Protein AF-A0A7S0DRQ1-F1 (afdb_monomer_lite)

InterPro domains:
  IPR040046 Protein FAM228 [PF28229] (103-241)
  IPR040046 Protein FAM228 [PTHR28584] (66-242)

Sequence (318 aa):
FWTKDKRPLLSPPHHILEQTHTAPSSMSMHVYSEELLENLVNGAGEKKPKMVVKEVKKAPSPLSTTARQMMEKRQQRQKERQAMYQHQQAQITERIAKERVRKIEKQERKFDRTINQIGHTLQFVKDEIDPMLHATSNTYSRKKKELYQKWSREVYEPIYEQIDSHLRHLDAEELSKRKRKMFDKFLQTGNHKLLFRDIVLQDEYDPLAAHKYTGKYKAKNIRDPLKKSLEAAAEEAKIAKGEVSVRNGRETIDITSWGRFESTTLGRLEHKPTKSVDKNYRPGTLGQDHYEISRDPELVKSEFFPGGKKMIENNVFN

Secondary structure (DSSP, 8-state):
------PPP-PPP--------------------HHHHHHHHHHTSS------------------HHHHHHHHHHHHHHHHHHHHHHHHHHHHHHHHHHHHHHHHHHHHHHHHHHHHHHHHHHHHIIIIIHHHHHHHHHHHHHHHHHHHHHHIIIIIHHHHHHHHHHHHT--HHHHHHHHHHHHHHHHHHHHHSPPPSS---TTT--GGGGGGGSPPP--TT---TTHHHHHHHHHHHHHHTTSS---S-S----GGGGGG--EETTEE------S---TT---------S------HHHHHHHH-TTPPPP-------

Structure (mmCIF, N/CA/C/O backbone):
data_AF-A0A7S0DRQ1-F1
#
_entry.id   AF-A0A7S0DRQ1-F1
#
loop_
_atom_site.group_PDB
_atom_site.id
_atom_site.type_symbol
_atom_site.label_atom_id
_atom_site.label_alt_id
_atom_site.label_comp_id
_atom_site.label_asym_id
_atom_site.label_entity_id
_atom_site.label_seq_id
_atom_site.pdbx_PDB_ins_code
_atom_site.Cartn_x
_atom_site.Cartn_y
_atom_site.Cartn_z
_atom_site.occupancy
_atom_site.B_iso_or_equiv
_atom_site.auth_seq_id
_atom_site.auth_comp_id
_atom_site.auth_asym_id
_atom_site.auth_atom_id
_atom_site.pdbx_PDB_model_num
ATOM 1 N N . PHE A 1 1 ? 29.573 -25.587 -22.011 1.00 41.59 1 PHE A N 1
ATOM 2 C CA . PHE A 1 1 ? 29.823 -25.619 -20.559 1.00 41.59 1 PHE A CA 1
ATOM 3 C C . PHE A 1 1 ? 28.765 -24.784 -19.857 1.00 41.59 1 PHE A C 1
ATOM 5 O O . PHE A 1 1 ? 28.842 -23.567 -19.831 1.00 41.59 1 PHE A O 1
ATOM 12 N N . TRP A 1 2 ? 27.708 -25.465 -19.422 1.00 36.44 2 TRP A N 1
ATOM 13 C CA . TRP A 1 2 ? 26.612 -24.939 -18.613 1.00 36.44 2 TRP A CA 1
ATOM 14 C C . TRP A 1 2 ? 26.946 -25.241 -17.152 1.00 36.44 2 TRP A C 1
ATOM 16 O O . TRP A 1 2 ? 27.140 -26.411 -16.829 1.00 36.44 2 TRP A O 1
ATOM 26 N N . THR A 1 3 ? 26.931 -24.248 -16.269 1.00 47.66 3 THR A N 1
ATOM 27 C CA . THR A 1 3 ? 26.745 -24.489 -14.832 1.00 47.66 3 THR A CA 1
ATOM 28 C C . THR A 1 3 ? 25.601 -23.620 -14.329 1.00 47.66 3 THR A C 1
ATOM 30 O O . THR A 1 3 ? 25.595 -22.397 -14.438 1.00 47.66 3 THR A O 1
ATOM 33 N N . LYS A 1 4 ? 24.570 -24.333 -13.876 1.00 45.59 4 LYS A N 1
ATOM 34 C CA . LYS A 1 4 ? 23.324 -23.856 -13.292 1.00 45.59 4 LYS A CA 1
ATOM 35 C C . LYS A 1 4 ? 23.581 -23.503 -11.827 1.00 45.59 4 LYS A C 1
ATOM 37 O O . LYS A 1 4 ? 23.528 -24.403 -10.996 1.00 45.59 4 LYS A O 1
ATOM 42 N N . ASP A 1 5 ? 23.732 -22.227 -11.500 1.00 45.22 5 ASP A N 1
ATOM 43 C CA . ASP A 1 5 ? 23.654 -21.786 -10.104 1.00 45.22 5 ASP A CA 1
ATOM 44 C C . ASP A 1 5 ? 22.251 -21.262 -9.805 1.00 45.22 5 ASP A C 1
ATOM 46 O O . ASP A 1 5 ? 21.924 -20.081 -9.923 1.00 45.22 5 ASP A O 1
ATOM 50 N N . LYS A 1 6 ? 21.394 -22.215 -9.431 1.00 44.84 6 LYS A N 1
ATOM 51 C CA . LYS A 1 6 ? 20.113 -21.972 -8.774 1.00 44.84 6 LYS A CA 1
ATOM 52 C C . LYS A 1 6 ? 20.396 -21.448 -7.363 1.00 44.84 6 LYS A C 1
ATOM 54 O O . LYS A 1 6 ? 20.797 -22.221 -6.500 1.00 44.84 6 LYS A O 1
ATOM 59 N N . ARG A 1 7 ? 20.156 -20.160 -7.106 1.00 44.25 7 ARG A N 1
ATOM 60 C CA . ARG A 1 7 ? 20.040 -19.643 -5.732 1.00 44.25 7 ARG A CA 1
ATOM 61 C C . ARG A 1 7 ? 18.597 -19.825 -5.253 1.00 44.25 7 ARG A C 1
ATOM 63 O O . ARG A 1 7 ? 17.700 -19.288 -5.905 1.00 44.25 7 ARG A O 1
ATOM 70 N N . PRO A 1 8 ? 18.338 -20.563 -4.163 1.00 50.38 8 PRO A N 1
ATOM 71 C CA . PRO A 1 8 ? 17.013 -20.617 -3.571 1.00 50.38 8 PRO A CA 1
ATOM 72 C C . PRO A 1 8 ? 16.731 -19.359 -2.738 1.00 50.38 8 PRO A C 1
ATOM 74 O O . PRO A 1 8 ? 17.601 -18.814 -2.060 1.00 50.38 8 PRO A O 1
ATOM 77 N N . LEU A 1 9 ? 15.480 -18.916 -2.832 1.00 42.12 9 LEU A N 1
ATOM 78 C CA . LEU A 1 9 ? 14.866 -17.823 -2.089 1.00 42.12 9 LEU A CA 1
ATOM 79 C C . LEU A 1 9 ? 14.847 -18.150 -0.588 1.00 42.12 9 LEU A C 1
ATOM 81 O O . LEU A 1 9 ? 14.226 -19.128 -0.171 1.00 42.12 9 LEU A O 1
ATOM 85 N N . LEU A 1 10 ? 15.508 -17.318 0.220 1.00 40.91 10 LEU A N 1
ATOM 86 C CA . LEU A 1 10 ? 15.369 -17.330 1.674 1.00 40.91 10 LEU A CA 1
ATOM 87 C C . LEU A 1 10 ? 13.953 -16.880 2.048 1.00 40.91 10 LEU A C 1
ATOM 89 O O . LEU A 1 10 ? 13.576 -15.727 1.853 1.00 40.91 10 LEU A O 1
ATOM 93 N N . SER A 1 11 ? 13.186 -17.824 2.582 1.00 53.16 11 SER A N 1
ATOM 94 C CA . SER A 1 11 ? 11.926 -17.579 3.284 1.00 53.16 11 SER A CA 1
ATOM 95 C C . SER A 1 11 ? 12.238 -17.350 4.770 1.00 53.16 11 SER A C 1
ATOM 97 O O . SER A 1 11 ? 13.123 -18.030 5.295 1.00 53.16 11 SER A O 1
ATOM 99 N N . PRO A 1 12 ? 11.558 -16.423 5.463 1.00 54.62 12 PRO A N 1
ATOM 100 C CA . PRO A 1 12 ? 11.802 -16.179 6.881 1.00 54.62 12 PRO A CA 1
ATOM 101 C C . PRO A 1 12 ? 11.196 -17.299 7.750 1.00 54.62 12 PRO A C 1
ATOM 103 O O . PRO A 1 12 ? 10.130 -17.819 7.412 1.00 54.62 12 PRO A O 1
ATOM 106 N N . PRO A 1 13 ? 11.837 -17.682 8.870 1.00 52.97 13 PRO A N 1
ATOM 107 C CA . PRO A 1 13 ? 11.323 -18.729 9.742 1.00 52.97 13 PRO A CA 1
ATOM 108 C C . PRO A 1 13 ? 10.139 -18.222 10.576 1.00 52.97 13 PRO A C 1
ATOM 110 O O . PRO A 1 13 ? 10.234 -17.225 11.292 1.00 52.97 13 PRO A O 1
ATOM 113 N N . HIS A 1 14 ? 9.025 -18.953 10.510 1.00 44.19 14 HIS A N 1
ATOM 114 C CA . HIS A 1 14 ? 7.935 -18.872 11.475 1.00 44.19 14 HIS A CA 1
ATOM 115 C C . HIS A 1 14 ? 8.406 -19.464 12.810 1.00 44.19 14 HIS A C 1
ATOM 117 O O . HIS A 1 14 ? 8.496 -20.682 12.951 1.00 44.19 14 HIS A O 1
ATOM 123 N N . HIS A 1 15 ? 8.684 -18.613 13.798 1.00 41.00 15 HIS A N 1
ATOM 124 C CA . HIS A 1 15 ? 8.757 -19.044 15.192 1.00 41.00 15 HIS A CA 1
ATOM 125 C C . HIS A 1 15 ? 7.338 -19.108 15.763 1.00 41.00 15 HIS A C 1
ATOM 127 O O . HIS A 1 15 ? 6.748 -18.097 16.139 1.00 41.00 15 HIS A O 1
ATOM 133 N N . ILE A 1 16 ? 6.794 -20.322 15.800 1.00 46.56 16 ILE A N 1
ATOM 134 C CA . ILE A 1 16 ? 5.719 -20.709 16.709 1.00 46.56 16 ILE A CA 1
ATOM 135 C C . ILE A 1 16 ? 6.399 -20.930 18.062 1.00 46.56 16 ILE A C 1
ATOM 137 O O . ILE A 1 16 ? 7.221 -21.834 18.198 1.00 46.56 16 ILE A O 1
ATOM 141 N N . LEU A 1 17 ? 6.119 -20.061 19.031 1.00 42.38 17 LEU A N 1
ATOM 142 C CA . LEU A 1 17 ? 6.449 -20.290 20.434 1.00 42.38 17 LEU A CA 1
ATOM 143 C C . LEU A 1 17 ? 5.151 -20.658 21.141 1.00 42.38 17 LEU A C 1
ATOM 145 O O . LEU A 1 17 ? 4.224 -19.855 21.252 1.00 42.38 17 LEU A O 1
ATOM 149 N N . GLU A 1 18 ? 5.102 -21.925 21.532 1.00 43.03 18 GLU A N 1
ATOM 150 C CA . GLU A 1 18 ? 4.063 -22.544 22.332 1.00 43.03 18 GLU A CA 1
ATOM 151 C C . GLU A 1 18 ? 3.906 -21.815 23.669 1.00 43.03 18 GLU A C 1
ATOM 153 O O . GLU A 1 18 ? 4.870 -21.504 24.371 1.00 43.03 18 GLU A O 1
ATOM 158 N N . GLN A 1 19 ? 2.652 -21.555 24.018 1.00 41.12 19 GLN A N 1
ATOM 159 C CA . GLN A 1 19 ? 2.243 -21.122 25.341 1.00 41.12 19 GLN A CA 1
ATOM 160 C C . GLN A 1 19 ? 2.351 -22.312 26.301 1.00 41.12 19 GLN A C 1
ATOM 162 O O . GLN A 1 19 ? 1.487 -23.186 26.317 1.00 41.12 19 GLN A O 1
ATOM 167 N N . THR A 1 20 ? 3.380 -22.337 27.144 1.00 43.75 20 THR A N 1
ATOM 168 C CA . THR A 1 20 ? 3.336 -23.104 28.393 1.00 43.75 20 THR A CA 1
ATOM 169 C C . THR A 1 20 ? 2.741 -22.216 29.480 1.00 43.75 20 THR A C 1
ATOM 171 O O . THR A 1 20 ? 3.350 -21.229 29.892 1.00 43.75 20 THR A O 1
ATOM 174 N N . HIS A 1 21 ? 1.540 -22.562 29.938 1.00 41.69 21 HIS A N 1
ATOM 175 C CA . HIS A 1 21 ? 0.915 -21.983 31.121 1.00 41.69 21 HIS A CA 1
ATOM 176 C C . HIS A 1 21 ? 1.717 -22.358 32.377 1.00 41.69 21 HIS A C 1
ATOM 178 O O . HIS A 1 21 ? 1.547 -23.441 32.934 1.00 41.69 21 HIS A O 1
ATOM 184 N N . THR A 1 22 ? 2.579 -21.460 32.844 1.00 43.25 22 THR A N 1
ATOM 185 C CA . THR A 1 22 ? 3.136 -21.501 34.201 1.00 43.25 22 THR A CA 1
ATOM 186 C C . THR A 1 22 ? 2.141 -20.843 35.158 1.00 43.25 22 THR A C 1
ATOM 188 O O . THR A 1 22 ? 1.723 -19.703 34.958 1.00 43.25 22 THR A O 1
ATOM 191 N N . ALA A 1 23 ? 1.726 -21.593 36.179 1.00 54.81 23 ALA A N 1
ATOM 192 C CA . ALA A 1 23 ? 0.795 -21.164 37.219 1.00 54.81 23 ALA A CA 1
ATOM 193 C C . ALA A 1 23 ? 1.264 -19.872 37.924 1.00 54.81 23 ALA A C 1
ATOM 195 O O . ALA A 1 23 ? 2.465 -19.720 38.170 1.00 54.81 23 ALA A O 1
ATOM 196 N N . PRO A 1 24 ? 0.356 -18.952 38.304 1.00 48.72 24 PRO A N 1
ATOM 197 C CA . PRO A 1 24 ? 0.744 -17.794 39.089 1.00 48.72 24 PRO A CA 1
ATOM 198 C C . PRO A 1 24 ? 1.173 -18.232 40.495 1.00 48.72 24 PRO A C 1
ATOM 200 O O . PRO A 1 24 ? 0.384 -18.736 41.293 1.00 48.72 24 PRO A O 1
ATOM 203 N N . SER A 1 25 ? 2.463 -18.017 40.755 1.00 49.22 25 SER A N 1
ATOM 204 C CA . SER A 1 25 ? 3.107 -17.966 42.065 1.00 49.22 25 SER A CA 1
ATOM 205 C C . SER A 1 25 ? 2.222 -17.267 43.100 1.00 49.22 25 SER A C 1
ATOM 207 O O . SER A 1 25 ? 1.612 -16.236 42.813 1.00 49.22 25 SER A O 1
ATOM 209 N N . SER A 1 26 ? 2.192 -17.809 44.318 1.00 50.31 26 SER A N 1
ATOM 210 C CA . SER A 1 26 ? 1.497 -17.236 45.467 1.00 50.31 26 SER A CA 1
ATOM 211 C C . SER A 1 26 ? 1.894 -15.769 45.670 1.00 50.31 26 SER A C 1
ATOM 213 O O . SER A 1 26 ? 3.009 -15.445 46.076 1.00 50.31 26 SER A O 1
ATOM 215 N N . MET A 1 27 ? 0.965 -14.853 45.398 1.00 37.22 27 MET A N 1
ATOM 216 C CA . MET A 1 27 ? 1.095 -13.472 45.844 1.00 37.22 27 MET A CA 1
ATOM 217 C C . MET A 1 27 ? 0.825 -13.438 47.346 1.00 37.22 27 MET A C 1
ATOM 219 O O . MET A 1 27 ? -0.317 -13.341 47.793 1.00 37.22 27 MET A O 1
ATOM 223 N N . SER A 1 28 ? 1.890 -13.512 48.142 1.00 49.72 28 SER A N 1
ATOM 224 C CA . SER A 1 28 ? 1.847 -13.055 49.524 1.00 49.72 28 SER A CA 1
ATOM 225 C C . SER A 1 28 ? 1.691 -11.532 49.509 1.00 49.72 28 SER A C 1
ATOM 227 O O . SER A 1 28 ? 2.667 -10.788 49.429 1.00 49.72 28 SER A O 1
ATOM 229 N N . MET A 1 29 ? 0.453 -11.047 49.553 1.00 40.00 29 MET A N 1
ATOM 230 C CA . MET A 1 29 ? 0.171 -9.634 49.792 1.00 40.00 29 MET A CA 1
ATOM 231 C C . MET A 1 29 ? 0.572 -9.315 51.236 1.00 40.00 29 MET A C 1
ATOM 233 O O . MET A 1 29 ? -0.147 -9.641 52.177 1.00 40.00 29 MET A O 1
ATOM 237 N N . HIS A 1 30 ? 1.753 -8.736 51.434 1.00 51.84 30 HIS A N 1
ATOM 238 C CA . HIS A 1 30 ? 2.113 -8.120 52.708 1.00 51.84 30 HIS A CA 1
ATOM 239 C C . HIS A 1 30 ? 1.657 -6.665 52.659 1.00 51.84 30 HIS A C 1
ATOM 241 O O . HIS A 1 30 ? 2.345 -5.795 52.132 1.00 51.84 30 HIS A O 1
ATOM 247 N N . VAL A 1 31 ? 0.450 -6.415 53.165 1.00 44.12 31 VAL A N 1
ATOM 248 C CA . VAL A 1 31 ? -0.054 -5.059 53.388 1.00 44.12 31 VAL A CA 1
ATOM 249 C C . VAL A 1 31 ? 0.443 -4.619 54.763 1.00 44.12 31 VAL A C 1
ATOM 251 O O . VAL A 1 31 ? -0.184 -4.906 55.780 1.00 44.12 31 VAL A O 1
ATOM 254 N N . TYR A 1 32 ? 1.598 -3.956 54.802 1.00 50.41 32 TYR A N 1
ATOM 255 C CA . TYR A 1 32 ? 2.053 -3.236 55.989 1.00 50.41 32 TYR A CA 1
ATOM 256 C C . TYR A 1 32 ? 1.363 -1.873 56.021 1.00 50.41 32 TYR A C 1
ATOM 258 O O . TYR A 1 32 ? 1.880 -0.884 55.515 1.00 50.41 32 TYR A O 1
ATOM 266 N N . SER A 1 33 ? 0.165 -1.809 56.591 1.00 59.06 33 SER A N 1
ATOM 267 C CA . SER A 1 33 ? -0.354 -0.532 57.076 1.00 59.06 33 SER A CA 1
ATOM 268 C C . SER A 1 33 ? 0.327 -0.241 58.415 1.00 59.06 33 SER A C 1
ATOM 270 O O . SER A 1 33 ? -0.125 -0.739 59.450 1.00 59.06 33 SER A O 1
ATOM 272 N N . GLU A 1 34 ? 1.430 0.514 58.387 1.00 59.09 34 GLU A N 1
ATOM 273 C CA . GLU A 1 34 ? 2.152 0.981 59.586 1.00 59.09 34 GLU A CA 1
ATOM 274 C C . GLU A 1 34 ? 1.201 1.641 60.592 1.00 59.09 34 GLU A C 1
ATOM 276 O O . GLU A 1 34 ? 1.248 1.328 61.777 1.00 59.09 34 GLU A O 1
ATOM 281 N N . GLU A 1 35 ? 0.227 2.417 60.112 1.00 64.31 35 GLU A N 1
ATOM 282 C CA . GLU A 1 35 ? -0.783 3.082 60.949 1.00 64.31 35 GLU A CA 1
ATOM 283 C C . GLU A 1 35 ? -1.654 2.103 61.758 1.00 64.31 35 GLU A C 1
ATOM 285 O O . GLU A 1 35 ? -2.137 2.411 62.848 1.00 64.31 35 GLU A O 1
ATOM 290 N N . LEU A 1 36 ? -1.884 0.898 61.235 1.00 61.31 36 LEU A N 1
ATOM 291 C CA . LEU A 1 36 ? -2.719 -0.117 61.884 1.00 61.31 36 LEU A CA 1
ATOM 292 C C . LEU A 1 36 ? -1.904 -0.903 62.921 1.00 61.31 36 LEU A C 1
A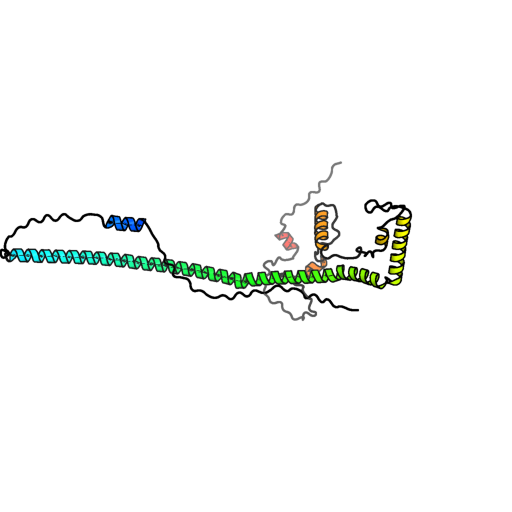TOM 294 O O . LEU A 1 36 ? -2.446 -1.288 63.956 1.00 61.31 36 LEU A O 1
ATOM 298 N N . LEU A 1 37 ? -0.599 -1.072 62.679 1.00 59.56 37 LEU A N 1
ATOM 299 C CA . LEU A 1 37 ? 0.357 -1.606 63.651 1.00 59.56 37 LEU A CA 1
ATOM 300 C C . LEU A 1 37 ? 0.606 -0.618 64.796 1.00 59.56 37 LEU A C 1
ATOM 302 O O . LEU A 1 37 ? 0.560 -1.029 65.952 1.00 59.56 37 LEU A O 1
ATOM 306 N N . GLU A 1 38 ? 0.770 0.675 64.512 1.00 64.75 38 GLU A N 1
ATOM 307 C CA . GLU A 1 38 ? 0.910 1.708 65.546 1.00 64.75 38 GLU A CA 1
ATOM 308 C C . GLU A 1 38 ? -0.341 1.811 66.421 1.00 64.75 38 GLU A C 1
ATOM 310 O O . GLU A 1 38 ? -0.234 1.867 67.644 1.00 64.75 38 GLU A O 1
ATOM 315 N N . ASN A 1 39 ? -1.540 1.731 65.838 1.00 64.12 39 ASN A N 1
ATOM 316 C CA . ASN A 1 39 ? -2.780 1.725 66.616 1.00 64.12 39 ASN A CA 1
ATOM 317 C C . ASN A 1 39 ? -2.954 0.454 67.470 1.00 64.12 39 ASN A C 1
ATOM 319 O O . ASN A 1 39 ? -3.525 0.522 68.561 1.00 64.12 39 ASN A O 1
ATOM 323 N N . LEU A 1 40 ? -2.439 -0.700 67.027 1.00 60.97 40 LEU A N 1
ATOM 324 C CA . LEU A 1 40 ? -2.491 -1.946 67.801 1.00 60.97 40 LEU A CA 1
ATOM 325 C C . LEU A 1 40 ? -1.453 -1.969 68.937 1.00 60.97 40 LEU A C 1
ATOM 327 O O . LEU A 1 40 ? -1.749 -2.433 70.039 1.00 60.97 40 LEU A O 1
ATOM 331 N N . VAL A 1 41 ? -0.249 -1.449 68.681 1.00 63.84 41 VAL A N 1
ATOM 332 C CA . VAL A 1 41 ? 0.849 -1.374 69.656 1.00 63.84 41 VAL A CA 1
ATOM 333 C C . VAL A 1 41 ? 0.567 -0.301 70.713 1.00 63.84 41 VAL A C 1
ATOM 335 O O . VAL A 1 41 ? 0.752 -0.559 71.902 1.00 63.84 41 VAL A O 1
ATOM 338 N N . ASN A 1 42 ? 0.010 0.849 70.321 1.00 62.06 42 ASN A N 1
ATOM 339 C CA . ASN A 1 42 ? -0.369 1.915 71.254 1.00 62.06 42 ASN A CA 1
ATOM 340 C C . ASN A 1 42 ? -1.621 1.558 72.080 1.00 62.06 42 ASN A C 1
ATOM 342 O O . ASN A 1 42 ? -1.739 1.975 73.230 1.00 62.06 42 ASN A O 1
ATOM 346 N N . GLY A 1 43 ? -2.527 0.725 71.551 1.00 53.38 43 GLY A N 1
ATOM 347 C CA . GLY A 1 43 ? -3.707 0.238 72.280 1.00 53.38 43 GLY A CA 1
ATOM 348 C C . GLY A 1 43 ? -3.415 -0.835 73.341 1.00 53.38 43 GLY A C 1
ATOM 349 O O . GLY A 1 43 ? -4.190 -0.996 74.283 1.00 53.38 43 GLY A O 1
ATOM 350 N N . ALA A 1 44 ? -2.293 -1.555 73.230 1.00 51.16 44 ALA A N 1
ATOM 351 C CA . ALA A 1 44 ? -1.867 -2.561 74.211 1.00 51.16 44 ALA A CA 1
ATOM 352 C C . ALA A 1 44 ? -1.077 -1.963 75.394 1.00 51.16 44 ALA A C 1
ATOM 354 O O . ALA A 1 44 ? -0.782 -2.656 76.372 1.00 51.16 44 ALA A O 1
ATOM 355 N N . GLY A 1 45 ? -0.721 -0.681 75.299 1.00 52.50 45 GLY A N 1
ATOM 356 C CA . GLY A 1 45 ? 0.289 -0.045 76.127 1.00 52.50 45 GLY A CA 1
ATOM 357 C C . GLY A 1 45 ? -0.217 0.765 77.310 1.00 52.50 45 GLY A C 1
ATOM 358 O O . GLY A 1 45 ? 0.558 1.574 77.790 1.00 52.50 45 GLY A O 1
ATOM 359 N N . GLU A 1 46 ? -1.442 0.606 77.826 1.00 50.69 46 GLU A N 1
ATOM 360 C CA . GLU A 1 46 ? -1.845 1.414 78.985 1.00 50.69 46 GLU A CA 1
ATOM 361 C C . GLU A 1 46 ? -2.679 0.693 80.056 1.00 50.69 46 GLU A C 1
ATOM 363 O O . GLU A 1 46 ? -3.809 0.259 79.853 1.00 50.69 46 GLU A O 1
ATOM 368 N N . LYS A 1 47 ? -2.086 0.716 81.262 1.00 50.84 47 LYS A N 1
ATOM 369 C CA . LYS A 1 47 ? -2.667 0.546 82.604 1.00 50.84 47 LYS A CA 1
ATOM 370 C C . LYS A 1 47 ? -2.830 -0.894 83.092 1.00 50.84 47 LYS A C 1
ATOM 372 O O . LYS A 1 47 ? -3.930 -1.401 83.277 1.00 50.84 47 LYS A O 1
ATOM 377 N N . LYS A 1 48 ? -1.704 -1.487 83.510 1.00 51.69 48 LYS A N 1
ATOM 378 C CA . LYS A 1 48 ? -1.712 -2.435 84.638 1.00 51.69 48 LYS A CA 1
ATOM 379 C C . LYS A 1 48 ? -2.144 -1.667 85.901 1.00 51.69 48 LYS A C 1
ATOM 381 O O . LYS A 1 48 ? -1.395 -0.786 86.332 1.00 51.69 48 LYS A O 1
ATOM 386 N N . PRO A 1 49 ? -3.301 -1.949 86.522 1.00 47.59 49 PRO A N 1
ATOM 387 C CA . PRO A 1 49 ? -3.591 -1.394 87.835 1.00 47.59 49 PRO A CA 1
ATOM 388 C C . PRO A 1 49 ? -2.606 -1.990 88.852 1.00 47.59 49 PRO A C 1
ATOM 390 O O . PRO A 1 49 ? -2.487 -3.208 88.983 1.00 47.59 49 PRO A O 1
ATOM 393 N N . LYS A 1 50 ? -1.882 -1.124 89.571 1.00 48.34 50 LYS A N 1
ATOM 394 C CA . LYS A 1 50 ? -1.079 -1.495 90.744 1.00 48.34 50 LYS A CA 1
ATOM 395 C C . LYS A 1 50 ? -2.006 -2.129 91.785 1.00 48.34 50 LYS A C 1
ATOM 397 O O . LYS A 1 50 ? -2.762 -1.424 92.450 1.00 48.34 50 LYS A O 1
ATOM 402 N N . MET A 1 51 ? -1.946 -3.450 91.934 1.00 39.69 51 MET A N 1
ATOM 403 C CA . MET A 1 51 ? -2.571 -4.134 93.062 1.00 39.69 51 MET A CA 1
ATOM 404 C C . MET A 1 51 ? -1.742 -3.870 94.318 1.00 39.69 51 MET A C 1
ATOM 406 O O . MET A 1 51 ? -0.651 -4.407 94.489 1.00 39.69 51 MET A O 1
ATOM 410 N N . VAL A 1 52 ? -2.271 -3.029 95.203 1.00 47.94 52 VAL A N 1
ATOM 411 C CA . VAL A 1 52 ? -1.814 -2.934 96.589 1.00 47.94 52 VAL A CA 1
ATOM 412 C C . VAL A 1 52 ? -2.308 -4.187 97.308 1.00 47.94 52 VAL A C 1
ATOM 414 O O . VAL A 1 52 ? -3.479 -4.285 97.673 1.00 47.94 52 VAL A O 1
ATOM 417 N N . VAL A 1 53 ? -1.419 -5.162 97.494 1.00 51.69 53 VAL A N 1
ATOM 418 C CA . VAL A 1 53 ? -1.664 -6.313 98.368 1.00 51.69 53 VAL A CA 1
ATOM 419 C C . VAL A 1 53 ? -1.524 -5.831 99.812 1.00 51.69 53 VAL A C 1
ATOM 421 O O . VAL A 1 53 ? -0.426 -5.744 100.353 1.00 51.69 53 VAL A O 1
ATOM 424 N N . LYS A 1 54 ? -2.650 -5.483 100.440 1.00 47.28 54 LYS A N 1
ATOM 425 C CA . LYS A 1 54 ? -2.773 -5.534 101.900 1.00 47.28 54 LYS A CA 1
ATOM 426 C C . LYS A 1 54 ? -3.284 -6.924 102.255 1.00 47.28 54 LYS A C 1
ATOM 428 O O . LYS A 1 54 ? -4.474 -7.199 102.127 1.00 47.28 54 LYS A O 1
ATOM 433 N N . GLU A 1 55 ? -2.379 -7.795 102.691 1.00 53.47 55 GLU A N 1
ATOM 434 C CA . GLU A 1 55 ? -2.759 -9.006 103.409 1.00 53.47 55 GLU A CA 1
ATOM 435 C C . GLU A 1 55 ? -3.463 -8.607 104.711 1.00 53.47 55 GLU A C 1
ATOM 437 O O . GLU A 1 55 ? -2.856 -8.060 105.630 1.00 53.47 55 GLU A O 1
ATOM 442 N N . VAL A 1 56 ? -4.760 -8.895 104.796 1.00 45.50 56 VAL A N 1
ATOM 443 C CA . VAL A 1 56 ? -5.478 -8.964 106.068 1.00 45.50 56 VAL A CA 1
ATOM 444 C C . VAL A 1 56 ? -5.945 -10.402 106.222 1.00 45.50 56 VAL A C 1
ATOM 446 O O . VAL A 1 56 ? -6.982 -10.803 105.698 1.00 45.50 56 VAL A O 1
ATOM 449 N N . LYS A 1 57 ? -5.152 -11.189 106.952 1.00 52.56 57 LYS A N 1
ATOM 450 C CA . LYS A 1 57 ? -5.579 -12.472 107.510 1.00 52.56 57 LYS A CA 1
ATOM 451 C C . LYS A 1 57 ? -6.682 -12.188 108.531 1.00 52.56 57 LYS A C 1
ATOM 453 O O . LYS A 1 57 ? -6.394 -11.784 109.654 1.00 52.56 57 LYS A O 1
ATOM 458 N N . LYS A 1 58 ? -7.944 -12.378 108.151 1.00 47.69 58 LYS A N 1
ATOM 459 C CA . LYS A 1 58 ? -9.048 -12.547 109.102 1.00 47.69 58 LYS A CA 1
ATOM 460 C C . LYS A 1 58 ? -9.901 -13.726 108.662 1.00 47.69 58 LYS A C 1
ATOM 462 O O . LYS A 1 58 ? -10.384 -13.776 107.535 1.00 47.69 58 LYS A O 1
ATOM 467 N N . ALA A 1 59 ? -10.003 -14.684 109.576 1.00 46.31 59 ALA A N 1
ATOM 468 C CA . ALA A 1 59 ? -10.808 -15.886 109.470 1.00 46.31 59 ALA A CA 1
ATOM 469 C C . ALA A 1 59 ? -12.263 -15.563 109.073 1.00 46.31 59 ALA A C 1
ATOM 471 O O . ALA A 1 59 ? -12.772 -14.500 109.444 1.00 46.31 59 ALA A O 1
ATOM 472 N N . PRO A 1 60 ? -12.946 -16.465 108.346 1.00 45.03 60 PRO A N 1
ATOM 473 C CA . PRO A 1 60 ? -14.334 -16.266 107.968 1.00 45.03 60 PRO A CA 1
ATOM 474 C C . PRO A 1 60 ? -15.209 -16.375 109.220 1.00 45.03 60 PRO A C 1
ATOM 476 O O . PRO A 1 60 ? -15.473 -17.468 109.715 1.00 45.03 60 PRO A O 1
ATOM 479 N N . SER A 1 61 ? -15.681 -15.242 109.739 1.00 56.56 61 SER A N 1
ATOM 480 C CA . SER A 1 61 ? -16.873 -15.260 110.579 1.00 56.56 61 SER A CA 1
ATOM 481 C C . SER A 1 61 ? -18.061 -15.676 109.700 1.00 56.56 61 SER A C 1
ATOM 483 O O . SER A 1 61 ? -18.134 -15.269 108.533 1.00 56.56 61 SER A O 1
ATOM 485 N N . PRO A 1 62 ? -18.982 -16.520 110.196 1.00 51.28 62 PRO A N 1
ATOM 486 C CA . PRO A 1 62 ? -20.153 -16.914 109.431 1.00 51.28 62 PRO A CA 1
ATOM 487 C C . PRO A 1 62 ? -20.977 -15.656 109.163 1.00 51.28 62 PRO A C 1
ATOM 489 O O . PRO A 1 62 ? -21.599 -15.095 110.062 1.00 51.28 62 PRO A O 1
ATOM 492 N N . LEU A 1 63 ? -20.921 -15.177 107.918 1.00 50.25 63 LEU A N 1
ATOM 493 C CA . LEU A 1 63 ? -21.790 -14.122 107.415 1.00 50.25 63 LEU A CA 1
ATOM 494 C C . LEU A 1 63 ? -23.216 -14.444 107.848 1.00 50.25 63 LEU A C 1
ATOM 496 O O . LEU A 1 63 ? -23.718 -15.531 107.544 1.00 50.25 63 LEU A O 1
ATOM 500 N N . SER A 1 64 ? -23.850 -13.498 108.543 1.00 55.84 64 SER A N 1
ATOM 501 C CA . SER A 1 64 ? -25.260 -13.626 108.874 1.00 55.84 64 SER A CA 1
ATOM 502 C C . SER A 1 64 ? -26.043 -13.901 107.590 1.00 55.84 64 SER A C 1
ATOM 504 O O . SER A 1 64 ? -25.687 -13.451 106.492 1.00 55.84 64 SER A O 1
ATOM 506 N N . THR A 1 65 ? -27.113 -14.670 107.733 1.00 62.16 65 THR A N 1
ATOM 507 C CA . THR A 1 65 ? -28.025 -15.088 106.665 1.00 62.16 65 THR A CA 1
ATOM 508 C C . THR A 1 65 ? -28.441 -13.916 105.763 1.00 62.16 65 THR A C 1
ATOM 510 O O . THR A 1 65 ? -28.559 -14.079 104.551 1.00 62.16 65 THR A O 1
ATOM 513 N N . THR A 1 66 ? -28.529 -12.706 106.318 1.00 61.31 66 THR A N 1
ATOM 514 C CA . THR A 1 66 ? -28.845 -11.448 105.627 1.00 61.31 66 THR A CA 1
ATOM 515 C C . THR A 1 66 ? -27.728 -10.938 104.700 1.00 61.31 66 THR A C 1
ATOM 517 O O . THR A 1 66 ? -28.003 -10.411 103.621 1.00 61.31 66 THR A O 1
ATOM 520 N N . ALA A 1 67 ? -26.454 -11.107 105.069 1.00 64.88 67 ALA A N 1
ATOM 521 C CA . ALA A 1 67 ? -25.312 -10.666 104.262 1.00 64.88 67 ALA A CA 1
ATOM 522 C C . ALA A 1 67 ? -25.029 -11.607 103.073 1.00 64.88 67 ALA A C 1
ATOM 524 O O . ALA A 1 67 ? -24.633 -11.144 102.000 1.00 64.88 67 ALA A O 1
ATOM 525 N N . ARG A 1 68 ? -25.302 -12.913 103.230 1.00 67.56 68 ARG A N 1
ATOM 526 C CA . ARG A 1 68 ? -25.288 -13.890 102.122 1.00 67.56 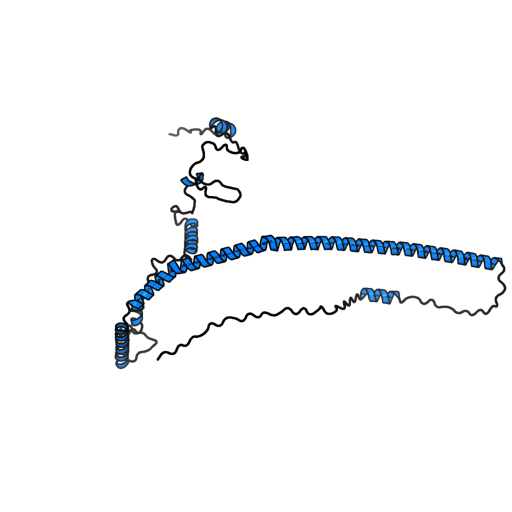68 ARG A CA 1
ATOM 527 C C . ARG A 1 68 ? -26.368 -13.579 101.082 1.00 67.56 68 ARG A C 1
ATOM 529 O O . ARG A 1 68 ? -26.045 -13.492 99.901 1.00 67.56 68 ARG A O 1
ATOM 536 N N . GLN A 1 69 ? -27.592 -13.284 101.524 1.00 75.31 69 GLN A N 1
ATOM 537 C CA . GLN A 1 69 ? -28.696 -12.885 100.639 1.00 75.31 69 GLN A CA 1
ATOM 538 C C . GLN A 1 69 ? -28.400 -11.585 99.868 1.00 75.31 69 GLN A C 1
ATOM 540 O O . GLN A 1 69 ? -28.716 -11.474 98.683 1.00 75.31 69 GLN A O 1
ATOM 545 N N . MET A 1 70 ? -27.747 -10.596 100.495 1.00 71.81 70 MET A N 1
ATOM 546 C CA . MET A 1 70 ? -27.334 -9.373 99.791 1.00 71.81 70 MET A CA 1
ATOM 547 C C . MET A 1 70 ? -26.205 -9.602 98.777 1.00 71.81 70 MET A C 1
ATOM 549 O O . MET A 1 70 ? -26.226 -8.988 97.706 1.00 71.81 70 MET A O 1
ATOM 553 N N . MET A 1 71 ? -25.233 -10.473 99.071 1.00 76.94 71 MET A N 1
ATOM 554 C CA . MET A 1 71 ? -24.188 -10.839 98.107 1.00 76.94 71 MET A CA 1
ATOM 555 C C . MET A 1 71 ? -24.759 -11.590 96.906 1.00 76.94 71 MET A C 1
ATOM 557 O O . MET A 1 71 ? -24.411 -11.266 95.772 1.00 76.94 71 MET A O 1
ATOM 561 N N . GLU A 1 72 ? -25.676 -12.524 97.137 1.00 80.00 72 GLU A N 1
ATOM 562 C CA . GLU A 1 72 ? -26.353 -13.277 96.082 1.00 80.00 72 GLU A CA 1
ATOM 563 C C . GLU A 1 72 ? -27.182 -12.347 95.183 1.00 80.00 72 GLU A C 1
ATOM 565 O O . GLU A 1 72 ? -26.982 -12.320 93.968 1.00 80.00 72 GLU A O 1
ATOM 570 N N . LYS A 1 73 ? -27.974 -11.438 95.773 1.00 82.88 73 LYS A N 1
ATOM 571 C CA . LYS A 1 73 ? -28.721 -10.401 95.036 1.00 82.88 73 LYS A CA 1
ATOM 572 C C . LYS A 1 73 ? -27.812 -9.433 94.262 1.00 82.88 73 LYS A C 1
ATOM 574 O O . LYS A 1 73 ? -28.216 -8.887 93.233 1.00 82.88 73 LYS A O 1
ATOM 579 N N . ARG A 1 74 ? -26.582 -9.186 94.731 1.00 81.19 74 ARG A N 1
ATOM 580 C CA . ARG A 1 74 ? -25.579 -8.364 94.027 1.00 81.19 74 ARG A CA 1
ATOM 581 C C . ARG A 1 74 ? -24.944 -9.120 92.859 1.00 81.19 74 ARG A C 1
ATOM 583 O O . ARG A 1 74 ? -24.765 -8.517 91.801 1.00 81.19 74 ARG A O 1
ATOM 590 N N . GLN A 1 75 ? -24.652 -10.409 93.030 1.00 83.44 75 GLN A N 1
ATOM 591 C CA . GLN A 1 75 ? -24.156 -11.282 91.964 1.00 83.44 75 GLN A CA 1
ATOM 592 C C . GLN A 1 75 ? -25.204 -11.465 90.864 1.00 83.44 75 GLN A C 1
ATOM 594 O O . GLN A 1 75 ? -24.867 -11.388 89.686 1.00 83.44 75 GLN A O 1
ATOM 599 N N . GLN A 1 76 ? -26.479 -11.609 91.229 1.00 83.44 76 GLN A N 1
ATOM 600 C CA . GLN A 1 76 ? -27.588 -11.701 90.278 1.00 83.44 76 GLN A CA 1
ATOM 601 C C . GLN A 1 76 ? -27.699 -10.428 89.429 1.00 83.44 76 GLN A C 1
ATOM 603 O O . GLN A 1 76 ? -27.618 -10.501 88.207 1.00 83.44 76 GLN A O 1
ATOM 608 N N . ARG A 1 77 ? -27.690 -9.241 90.057 1.00 83.31 77 ARG A N 1
ATOM 609 C CA . ARG A 1 77 ? -27.672 -7.952 89.334 1.00 83.31 77 ARG A CA 1
ATOM 610 C C . ARG A 1 77 ? -26.407 -7.704 88.507 1.00 83.31 77 ARG A C 1
ATOM 612 O O . ARG A 1 77 ? -26.410 -6.852 87.618 1.00 83.31 77 ARG A O 1
ATOM 619 N N . GLN A 1 78 ? -25.283 -8.336 88.840 1.00 84.69 78 GLN A N 1
ATOM 620 C CA . GLN A 1 78 ? -24.062 -8.263 88.029 1.00 84.69 78 GLN A CA 1
ATOM 621 C C . GLN A 1 78 ? -24.155 -9.180 86.811 1.00 84.69 78 GLN A C 1
ATOM 623 O O . GLN A 1 78 ? -23.839 -8.727 85.715 1.00 84.69 78 GLN A O 1
ATOM 628 N N . LYS A 1 79 ? -24.650 -10.412 86.982 1.00 86.62 79 LYS A N 1
ATOM 629 C CA . LYS A 1 79 ? -24.922 -11.345 85.881 1.00 86.62 79 LYS A CA 1
ATOM 630 C C . LYS A 1 79 ? -25.956 -10.778 84.913 1.00 86.62 79 LYS A C 1
ATOM 632 O O . LYS A 1 79 ? -25.720 -10.795 83.714 1.00 86.62 79 LYS A O 1
ATOM 637 N N . GLU A 1 80 ? -27.042 -10.197 85.420 1.00 85.56 80 GLU A N 1
ATOM 638 C CA . GLU A 1 80 ? -28.059 -9.528 84.599 1.00 85.56 80 GLU A CA 1
ATOM 639 C C . GLU A 1 80 ? -27.468 -8.361 83.806 1.00 85.56 80 GLU A C 1
ATOM 641 O O . GLU A 1 80 ? -27.687 -8.266 82.604 1.00 85.56 80 GLU A O 1
ATOM 646 N N . ARG A 1 81 ? -26.651 -7.504 84.437 1.00 86.38 81 ARG A N 1
ATOM 647 C CA . ARG A 1 81 ? -25.963 -6.415 83.725 1.00 86.38 81 ARG A CA 1
ATOM 648 C C . ARG A 1 81 ? -24.990 -6.932 82.669 1.00 86.38 81 ARG A C 1
ATOM 650 O O . ARG A 1 81 ? -24.970 -6.387 81.572 1.00 86.38 81 ARG A O 1
ATOM 657 N N . GLN A 1 82 ? -24.209 -7.969 82.969 1.00 86.69 82 GLN A N 1
ATOM 658 C CA . GLN A 1 82 ? -23.296 -8.587 82.002 1.00 86.69 82 GLN A CA 1
ATOM 659 C C . GLN A 1 82 ? -24.052 -9.215 80.829 1.00 86.69 82 GLN A C 1
ATOM 661 O O . GLN A 1 82 ? -23.666 -8.990 79.687 1.00 86.69 82 GLN A O 1
ATOM 666 N N . ALA A 1 83 ? -25.153 -9.920 81.091 1.00 89.31 83 ALA A N 1
ATOM 667 C CA . ALA A 1 83 ? -26.020 -10.470 80.055 1.00 89.31 83 ALA A CA 1
ATOM 6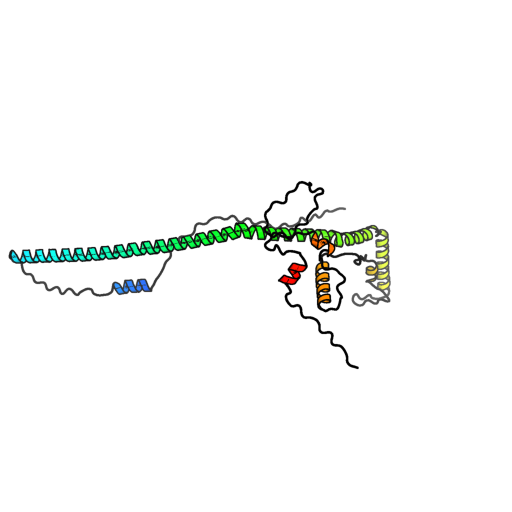68 C C . ALA A 1 83 ? -26.624 -9.361 79.180 1.00 89.31 83 ALA A C 1
ATOM 670 O O . ALA A 1 83 ? -26.643 -9.482 77.959 1.00 89.31 83 ALA A O 1
ATOM 671 N N . MET A 1 84 ? -27.041 -8.241 79.781 1.00 88.12 84 MET A N 1
ATOM 672 C CA . MET A 1 84 ? -27.567 -7.082 79.052 1.00 88.12 84 MET A CA 1
ATOM 673 C C . MET A 1 84 ? -26.493 -6.434 78.160 1.00 88.12 84 MET A C 1
ATOM 675 O O . MET A 1 84 ? -26.752 -6.151 76.992 1.00 88.12 84 MET A O 1
ATOM 679 N N . TYR A 1 85 ? -25.261 -6.282 78.660 1.00 88.69 85 TYR A N 1
ATOM 680 C CA . TYR A 1 85 ? -24.121 -5.797 77.870 1.00 88.69 85 TYR A CA 1
ATOM 681 C C . TYR A 1 85 ? -23.741 -6.746 76.730 1.00 88.69 85 TYR A C 1
ATOM 683 O O . TYR A 1 85 ? -23.513 -6.293 75.611 1.00 88.69 85 TYR A O 1
ATOM 691 N N . GLN A 1 86 ? -23.697 -8.054 76.988 1.00 89.62 86 GLN A N 1
ATOM 692 C CA . GLN A 1 86 ? -23.427 -9.063 75.960 1.00 89.62 86 GLN A CA 1
ATOM 693 C C . GLN A 1 86 ? -24.514 -9.059 74.886 1.00 89.62 86 GLN A C 1
ATOM 695 O O . GLN A 1 86 ? -24.202 -9.130 73.700 1.00 89.62 86 GLN A O 1
ATOM 700 N N . HIS A 1 87 ? -25.778 -8.901 75.281 1.00 91.06 87 HIS A N 1
ATOM 701 C CA . HIS A 1 87 ? -26.884 -8.802 74.339 1.00 91.06 87 HIS A CA 1
ATOM 702 C C . HIS A 1 87 ? -26.781 -7.542 73.467 1.00 91.06 87 HIS A C 1
ATOM 704 O O . HIS A 1 87 ? -26.926 -7.631 72.250 1.00 91.06 87 HIS A O 1
ATOM 710 N N . GLN A 1 88 ? -26.445 -6.386 74.052 1.00 88.69 88 GLN A N 1
ATOM 711 C CA . GLN A 1 88 ? -26.194 -5.162 73.283 1.00 88.69 88 GLN A CA 1
ATOM 712 C C . GLN A 1 88 ? -25.001 -5.310 72.328 1.00 88.69 88 GLN A C 1
ATOM 714 O O . GLN A 1 88 ? -25.095 -4.905 71.170 1.00 88.69 88 GLN A O 1
ATOM 719 N N . GLN A 1 89 ? -23.899 -5.925 72.768 1.00 88.69 89 GLN A N 1
ATOM 720 C CA . GLN A 1 89 ? -22.747 -6.182 71.901 1.00 88.69 89 GLN A CA 1
ATOM 721 C C . GLN A 1 89 ? -23.097 -7.127 70.748 1.00 88.69 89 GLN A C 1
ATOM 723 O O . GLN A 1 89 ? -22.729 -6.840 69.611 1.00 88.69 89 GLN A O 1
ATOM 728 N N . ALA A 1 90 ? -23.856 -8.194 71.010 1.00 90.44 90 ALA A N 1
ATOM 729 C CA . ALA A 1 90 ? -24.325 -9.118 69.981 1.00 90.44 90 ALA A CA 1
ATOM 730 C C . ALA A 1 90 ? -25.218 -8.419 68.939 1.00 90.44 90 ALA A C 1
ATOM 732 O O . ALA A 1 90 ? -25.054 -8.634 67.742 1.00 90.44 90 ALA A O 1
ATOM 733 N N . GLN A 1 91 ? -26.111 -7.519 69.365 1.00 91.88 91 GLN A N 1
ATOM 734 C CA . GLN A 1 91 ? -26.934 -6.739 68.433 1.00 91.88 91 GLN A CA 1
ATOM 735 C C . GLN A 1 91 ? -26.097 -5.780 67.569 1.00 91.88 91 GLN A C 1
ATOM 737 O O . GLN A 1 91 ? -26.397 -5.583 66.389 1.00 91.88 91 GLN A O 1
ATOM 742 N N . ILE A 1 92 ? -25.046 -5.171 68.130 1.00 91.19 92 ILE A N 1
ATOM 743 C CA . ILE A 1 92 ? -24.148 -4.272 67.390 1.00 91.19 92 ILE A CA 1
ATOM 744 C C . ILE A 1 92 ? -23.329 -5.056 66.359 1.00 91.19 92 ILE A C 1
ATOM 746 O O . ILE A 1 92 ? -23.259 -4.646 65.199 1.00 91.19 92 ILE A O 1
ATOM 750 N N . THR A 1 93 ? -22.741 -6.192 66.742 1.00 91.69 93 THR A N 1
ATOM 751 C CA . THR A 1 93 ? -21.950 -7.020 65.819 1.00 91.69 93 THR A CA 1
ATOM 752 C C . THR A 1 93 ? -22.815 -7.597 64.704 1.00 91.69 93 THR A C 1
ATOM 754 O O . THR A 1 93 ? -22.397 -7.580 63.547 1.00 91.69 93 THR A O 1
ATOM 757 N N . GLU A 1 94 ? -24.049 -8.009 65.007 1.00 91.94 94 GLU A N 1
ATOM 758 C CA . GLU A 1 94 ? -25.010 -8.473 64.006 1.00 91.94 94 GLU A CA 1
ATOM 759 C C . GLU A 1 94 ? -25.369 -7.364 63.000 1.00 91.94 94 GLU A C 1
ATOM 761 O O . GLU A 1 94 ? -25.414 -7.609 61.792 1.00 91.94 94 GLU A O 1
ATOM 766 N N . ARG A 1 95 ? -25.567 -6.119 63.459 1.00 90.19 95 ARG A N 1
ATOM 767 C CA . ARG A 1 95 ? -25.808 -4.967 62.569 1.00 90.19 95 ARG A CA 1
ATOM 768 C C . ARG A 1 95 ? -24.610 -4.681 61.666 1.00 90.19 95 ARG A C 1
ATOM 770 O O . ARG A 1 95 ? -24.794 -4.521 60.461 1.00 90.19 95 ARG A O 1
ATOM 777 N N . ILE A 1 96 ? -23.395 -4.679 62.216 1.00 92.62 96 ILE A N 1
ATOM 778 C CA . ILE A 1 96 ? -22.162 -4.462 61.443 1.00 92.62 96 ILE A CA 1
ATOM 779 C C . ILE A 1 96 ? -21.973 -5.576 60.405 1.00 92.62 96 ILE A C 1
ATOM 781 O O . ILE A 1 96 ? -21.639 -5.292 59.254 1.00 92.62 96 ILE A O 1
ATOM 785 N N . ALA A 1 97 ? -22.219 -6.835 60.777 1.00 93.12 97 ALA A N 1
ATOM 786 C CA . ALA A 1 97 ? -22.140 -7.968 59.860 1.00 93.12 97 ALA A CA 1
ATOM 787 C C . ALA A 1 97 ? -23.149 -7.827 58.708 1.00 93.12 97 ALA A C 1
ATOM 789 O O . ALA A 1 97 ? -22.767 -7.927 57.542 1.00 93.12 97 ALA A O 1
ATOM 790 N N . LYS A 1 98 ? -24.411 -7.489 59.012 1.00 92.81 98 LYS A N 1
ATOM 791 C CA . LYS A 1 98 ? -25.451 -7.237 57.998 1.00 92.81 98 LYS A CA 1
ATOM 792 C C . LYS A 1 98 ? -25.096 -6.074 57.070 1.00 92.81 98 LYS A C 1
ATOM 794 O O . LYS A 1 98 ? -25.333 -6.153 55.867 1.00 92.81 98 LYS A O 1
ATOM 799 N N . GLU A 1 99 ? -24.516 -4.995 57.592 1.00 89.94 99 GLU A N 1
ATOM 800 C CA . GLU A 1 99 ? -24.068 -3.872 56.764 1.00 89.94 99 GLU A CA 1
ATOM 801 C C . GLU A 1 99 ? -22.888 -4.228 55.859 1.00 89.94 99 GLU A C 1
ATOM 803 O O . GLU A 1 99 ? -22.859 -3.788 54.709 1.00 89.94 99 GLU A O 1
ATOM 808 N N . ARG A 1 100 ? -21.935 -5.036 56.340 1.00 90.69 100 ARG A N 1
ATOM 809 C CA . ARG A 1 100 ? -20.818 -5.529 55.522 1.00 90.69 100 ARG A CA 1
ATOM 810 C C . ARG A 1 100 ? -21.317 -6.387 54.367 1.00 90.69 100 ARG A C 1
ATOM 812 O O . ARG A 1 100 ? -20.947 -6.106 53.232 1.00 90.69 100 ARG A O 1
ATOM 819 N N . VAL A 1 101 ? -22.212 -7.339 54.635 1.00 93.50 101 VAL A N 1
ATOM 820 C CA . VAL A 1 101 ? -22.832 -8.172 53.591 1.00 93.50 101 VAL A CA 1
ATOM 821 C C . VAL A 1 101 ? -23.543 -7.295 52.557 1.00 93.50 101 VAL A C 1
ATOM 823 O O . VAL A 1 101 ? -23.262 -7.398 51.370 1.00 93.50 101 VAL A O 1
ATOM 826 N N . ARG A 1 102 ? -24.355 -6.322 52.993 1.00 92.81 102 ARG A N 1
ATOM 827 C CA . ARG A 1 102 ? -25.027 -5.379 52.076 1.00 92.81 102 ARG A CA 1
ATOM 828 C C . ARG A 1 102 ? -24.059 -4.531 51.250 1.00 92.81 102 ARG A C 1
ATOM 830 O O . ARG A 1 102 ? -24.383 -4.164 50.122 1.00 92.81 102 ARG A O 1
ATOM 837 N N . LYS A 1 103 ? -22.911 -4.134 51.809 1.00 92.88 103 LYS A N 1
ATOM 838 C CA . LYS A 1 103 ? -21.885 -3.379 51.073 1.00 92.88 103 LYS A CA 1
ATOM 839 C C . LYS A 1 103 ? -21.213 -4.255 50.019 1.00 92.88 103 LYS A C 1
ATOM 841 O O . LYS A 1 103 ? -21.066 -3.786 48.894 1.00 92.88 103 LYS A O 1
ATOM 846 N N . ILE A 1 104 ? -20.881 -5.497 50.366 1.00 92.25 104 ILE A N 1
ATOM 847 C CA . ILE A 1 104 ? -20.290 -6.479 49.450 1.00 92.25 104 ILE A CA 1
ATOM 848 C C . ILE A 1 104 ? -21.264 -6.777 48.308 1.00 92.25 104 ILE A C 1
ATOM 850 O O . ILE A 1 104 ? -20.911 -6.552 47.160 1.00 92.25 104 ILE A O 1
ATOM 854 N N . GLU A 1 105 ? -22.526 -7.106 48.599 1.00 94.06 105 GLU A N 1
ATOM 855 C CA . GLU A 1 105 ? -23.550 -7.345 47.568 1.00 94.06 105 GLU A CA 1
ATOM 856 C C . GLU A 1 105 ? -23.739 -6.138 46.636 1.00 94.06 105 GLU A C 1
ATOM 858 O O . GLU A 1 105 ? -23.942 -6.279 45.431 1.00 94.06 105 GLU A O 1
ATOM 863 N N . LYS A 1 106 ? -23.690 -4.911 47.172 1.00 94.19 106 LYS A N 1
ATOM 864 C CA . LYS A 1 106 ? -23.772 -3.695 46.347 1.00 94.19 106 LYS A CA 1
ATOM 865 C C . LYS A 1 106 ? -22.549 -3.529 45.449 1.00 94.19 106 LYS A C 1
ATOM 867 O O . LYS A 1 106 ? -22.700 -3.020 44.341 1.00 94.19 106 LYS A O 1
ATOM 872 N N . GLN A 1 107 ? -21.360 -3.875 45.935 1.00 92.31 107 GLN A N 1
ATOM 873 C CA . GLN A 1 107 ? -20.127 -3.830 45.150 1.00 92.31 107 GLN A CA 1
ATOM 874 C C . GLN A 1 107 ? -20.133 -4.910 44.071 1.00 92.31 107 GLN A C 1
ATOM 876 O O . GLN A 1 107 ? -19.858 -4.592 42.922 1.00 92.31 107 GLN A O 1
ATOM 881 N N . GLU A 1 108 ? -20.553 -6.124 44.407 1.00 94.25 108 GLU A N 1
ATOM 882 C CA . GLU A 1 108 ? -20.684 -7.253 43.486 1.00 94.25 108 GLU A CA 1
ATOM 883 C C . GLU A 1 108 ? -21.684 -6.939 42.369 1.00 94.25 108 GLU A C 1
ATOM 885 O O . GLU A 1 108 ? -21.333 -6.966 41.198 1.00 94.25 108 GLU A O 1
ATOM 890 N N . ARG A 1 109 ? -22.870 -6.410 42.700 1.00 94.25 109 ARG A N 1
ATOM 891 C CA . ARG A 1 109 ? -23.834 -5.952 41.680 1.00 94.25 109 ARG A CA 1
ATOM 892 C C . ARG A 1 109 ? -23.288 -4.847 40.778 1.00 94.25 109 ARG A C 1
ATOM 894 O O . ARG A 1 109 ? -23.691 -4.746 39.620 1.00 94.25 109 ARG A O 1
ATOM 901 N N . LYS A 1 110 ? -22.454 -3.945 41.305 1.00 93.94 110 LYS A N 1
ATOM 902 C CA . LYS A 1 110 ? -21.807 -2.907 40.486 1.00 93.94 110 LYS A CA 1
ATOM 903 C C . LYS A 1 110 ? -20.762 -3.530 39.567 1.00 93.94 110 LYS A C 1
ATOM 905 O O . LYS A 1 110 ? -20.723 -3.167 38.398 1.00 93.94 110 LYS A O 1
ATOM 910 N N . PHE A 1 111 ? -19.980 -4.464 40.092 1.00 94.75 111 PHE A N 1
ATOM 911 C CA . PHE A 1 111 ? -18.971 -5.206 39.355 1.00 94.75 111 PHE A CA 1
ATOM 912 C C . PHE A 1 111 ? -19.593 -6.011 38.208 1.00 94.75 111 PHE A C 1
ATOM 914 O O . PHE A 1 111 ? -19.184 -5.838 37.062 1.00 94.75 111 PHE A O 1
ATOM 921 N N . ASP A 1 112 ? -20.665 -6.756 38.473 1.00 94.00 112 ASP A N 1
ATOM 922 C CA . ASP A 1 112 ? -21.397 -7.520 37.459 1.00 94.00 112 ASP A CA 1
ATOM 923 C C . ASP A 1 112 ? -21.933 -6.615 36.349 1.00 94.00 112 ASP A C 1
ATOM 925 O O . ASP A 1 112 ? -21.812 -6.923 35.166 1.00 94.00 112 ASP A O 1
ATOM 929 N N . ARG A 1 113 ? -22.484 -5.447 36.705 1.00 94.12 113 ARG A N 1
ATOM 930 C CA . ARG A 1 113 ? -22.935 -4.458 35.712 1.00 94.12 113 ARG A CA 1
ATOM 931 C C . ARG A 1 113 ? -21.783 -3.971 34.845 1.00 94.12 113 ARG A C 1
ATOM 933 O O . ARG A 1 113 ? -21.945 -3.909 33.631 1.00 94.12 113 ARG A O 1
ATOM 940 N N . THR A 1 114 ? -20.644 -3.632 35.447 1.00 93.38 114 THR A N 1
ATOM 941 C CA . THR A 1 114 ? -19.476 -3.166 34.690 1.00 93.38 114 THR A CA 1
ATOM 942 C C . THR A 1 114 ? -18.896 -4.260 33.801 1.00 93.38 114 THR A C 1
ATOM 944 O O . THR A 1 114 ? -18.575 -3.983 32.650 1.00 93.38 114 THR A O 1
ATOM 947 N N . ILE A 1 115 ? -18.833 -5.509 34.272 1.00 95.00 115 ILE A N 1
ATOM 948 C CA . ILE A 1 115 ? -18.375 -6.641 33.461 1.00 95.00 115 ILE A CA 1
ATOM 949 C C . ILE A 1 115 ? -19.323 -6.889 32.298 1.00 95.00 115 ILE A C 1
ATOM 951 O O . ILE A 1 115 ? -18.862 -7.028 31.171 1.00 95.00 115 ILE A O 1
ATOM 955 N N . ASN A 1 116 ? -20.633 -6.893 32.535 1.00 94.12 116 ASN A N 1
ATOM 956 C CA . ASN A 1 116 ? -21.608 -7.111 31.470 1.00 94.12 116 ASN A CA 1
ATOM 957 C C . ASN A 1 116 ? -21.571 -5.985 30.427 1.00 94.12 116 ASN A C 1
ATOM 959 O O . ASN A 1 116 ? -21.693 -6.250 29.234 1.00 94.12 116 ASN A O 1
ATOM 963 N N . GLN A 1 117 ? -21.345 -4.738 30.855 1.00 93.19 117 GLN A N 1
ATOM 964 C CA . GLN A 1 117 ? -21.131 -3.615 29.940 1.00 93.19 117 GLN A CA 1
ATOM 965 C C . GLN A 1 117 ? -19.874 -3.811 29.089 1.00 93.19 117 GLN A C 1
ATOM 967 O O . GLN A 1 117 ? -19.945 -3.656 27.875 1.00 93.19 117 GLN A O 1
ATOM 972 N N . ILE A 1 118 ? -18.751 -4.198 29.699 1.00 93.00 118 ILE A N 1
ATOM 973 C CA . ILE A 1 118 ? -17.504 -4.484 28.974 1.00 93.00 118 ILE A CA 1
ATOM 974 C C . ILE A 1 118 ? -17.681 -5.680 28.028 1.00 93.00 118 ILE A C 1
ATOM 976 O O . ILE A 1 118 ? -17.215 -5.646 26.895 1.00 93.00 118 ILE A O 1
ATOM 980 N N . GLY A 1 119 ? -18.386 -6.727 28.457 1.00 93.06 119 GLY A N 1
ATOM 981 C CA . GLY A 1 119 ? -18.702 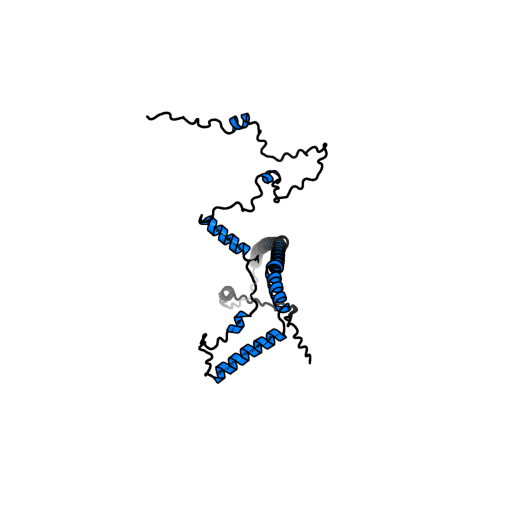-7.881 27.619 1.00 93.06 119 GLY A CA 1
ATOM 982 C C . GLY A 1 119 ? -19.495 -7.473 26.379 1.00 93.06 119 GLY A C 1
ATOM 983 O O . GLY A 1 119 ? -19.124 -7.841 25.269 1.00 93.06 119 GLY A O 1
ATOM 984 N N . HIS A 1 120 ? -20.522 -6.637 26.549 1.00 91.50 120 HIS A N 1
ATOM 985 C CA . HIS A 1 120 ? -21.308 -6.115 25.434 1.00 91.50 120 HIS A CA 1
ATOM 986 C C . HIS A 1 120 ? -20.475 -5.233 24.494 1.00 91.50 120 HIS A C 1
ATOM 988 O O . HIS A 1 120 ? -20.617 -5.337 23.278 1.00 91.50 120 HIS A O 1
ATOM 994 N N . THR A 1 121 ? -19.606 -4.357 25.014 1.00 90.00 121 THR A N 1
ATOM 995 C CA . THR A 1 121 ? -18.764 -3.521 24.143 1.00 90.00 121 THR A CA 1
ATOM 996 C C . THR A 1 121 ? -17.740 -4.349 23.377 1.00 90.00 121 THR A C 1
ATOM 998 O O . THR A 1 121 ? -17.558 -4.123 22.186 1.00 90.00 121 THR A O 1
ATOM 1001 N N . LEU A 1 122 ? -17.113 -5.340 24.013 1.00 91.00 122 LEU A N 1
ATOM 1002 C CA . LEU A 1 122 ? -16.190 -6.255 23.340 1.00 91.00 122 LEU A CA 1
ATOM 1003 C C . LEU A 1 122 ? -16.896 -7.090 22.274 1.00 91.00 122 LEU A C 1
ATOM 1005 O O . LEU A 1 122 ? -16.345 -7.300 21.196 1.00 91.00 122 LEU A O 1
ATOM 1009 N N . GLN A 1 123 ? -18.118 -7.537 22.554 1.00 90.88 123 GLN A N 1
ATOM 1010 C CA . GLN A 1 123 ? -18.901 -8.296 21.592 1.00 90.88 123 GLN A CA 1
ATOM 1011 C C . GLN A 1 123 ? -19.313 -7.438 20.393 1.00 90.88 123 GLN A C 1
ATOM 1013 O O . GLN A 1 123 ? -19.134 -7.865 19.261 1.00 90.88 123 GLN A O 1
ATOM 1018 N N . PHE A 1 124 ? -19.729 -6.190 20.616 1.00 90.94 124 PHE A N 1
ATOM 1019 C CA . PHE A 1 124 ? -19.980 -5.223 19.544 1.00 90.94 124 PHE A CA 1
ATOM 1020 C C . PHE A 1 124 ? -18.738 -4.968 18.676 1.00 90.94 124 PHE A C 1
ATOM 1022 O O . PHE A 1 124 ? -18.815 -4.984 17.448 1.00 90.94 124 PHE A O 1
ATOM 1029 N N . VAL A 1 125 ? -17.571 -4.771 19.300 1.00 91.19 125 VAL A N 1
ATOM 1030 C CA . VAL A 1 125 ? -16.306 -4.597 18.567 1.00 91.19 125 VAL A CA 1
ATOM 1031 C C . VAL A 1 125 ? -16.028 -5.821 17.690 1.00 91.19 125 VAL A C 1
ATOM 1033 O O . VAL A 1 125 ? -15.714 -5.674 16.512 1.00 91.19 125 VAL A O 1
ATOM 1036 N N . LYS A 1 126 ? -16.205 -7.024 18.236 1.00 92.69 126 LYS A N 1
ATOM 1037 C CA . LYS A 1 126 ? -15.935 -8.272 17.523 1.00 92.69 126 LYS A CA 1
ATOM 1038 C C . LYS A 1 126 ? -16.942 -8.571 16.408 1.00 92.69 126 LYS A C 1
ATOM 1040 O O . LYS A 1 126 ? -16.555 -9.090 15.366 1.00 92.69 126 LYS A O 1
ATOM 1045 N N . ASP A 1 127 ? -18.218 -8.275 16.624 1.00 92.12 127 ASP A N 1
ATOM 1046 C CA . ASP A 1 127 ? -19.288 -8.669 15.706 1.00 92.12 127 ASP A CA 1
ATOM 1047 C C . ASP A 1 127 ? -19.519 -7.622 14.604 1.00 92.12 127 ASP A C 1
ATOM 1049 O O . ASP A 1 127 ? -19.884 -7.983 13.487 1.00 92.12 127 ASP A O 1
ATOM 1053 N N . GLU A 1 128 ? -19.263 -6.337 14.872 1.00 91.38 128 GLU A N 1
ATOM 1054 C CA . GLU A 1 128 ? -19.510 -5.257 13.906 1.00 91.38 128 GLU A CA 1
ATOM 1055 C C . GLU A 1 128 ? -18.227 -4.600 13.391 1.00 91.38 128 GLU A C 1
ATOM 1057 O O . GLU A 1 128 ? -18.044 -4.441 12.178 1.00 91.38 128 GLU A O 1
ATOM 1062 N N . ILE A 1 129 ? -17.314 -4.226 14.293 1.00 92.19 129 ILE A N 1
ATOM 1063 C CA . ILE A 1 129 ? -16.124 -3.454 13.915 1.00 92.19 129 ILE A CA 1
ATOM 1064 C C . ILE A 1 129 ? -15.102 -4.347 13.215 1.00 92.19 129 ILE A C 1
ATOM 1066 O O . ILE A 1 129 ? -14.613 -3.973 12.149 1.00 92.19 129 ILE A O 1
ATOM 1070 N N . ASP A 1 130 ? -14.801 -5.528 13.755 1.00 93.62 130 ASP A N 1
ATOM 1071 C CA . ASP A 1 130 ? -13.806 -6.426 13.163 1.00 93.62 130 ASP A CA 1
ATOM 1072 C C . ASP A 1 130 ? -14.184 -6.849 11.730 1.00 93.62 130 ASP A C 1
ATOM 1074 O O . ASP A 1 130 ? -13.344 -6.713 10.832 1.00 93.62 130 ASP A O 1
ATOM 1078 N N . PRO A 1 131 ? -15.430 -7.269 11.422 1.00 94.69 131 PRO A N 1
ATOM 1079 C CA . PRO A 1 131 ? -15.821 -7.574 10.049 1.00 94.69 131 PRO A CA 1
ATOM 1080 C C . PRO A 1 131 ? -15.759 -6.356 9.130 1.00 94.69 131 PRO A C 1
ATOM 1082 O O . PRO A 1 131 ? -15.343 -6.489 7.978 1.00 94.69 131 PRO A O 1
ATOM 1085 N N . MET A 1 132 ? -16.109 -5.163 9.620 1.00 94.88 132 MET A N 1
ATOM 1086 C CA . MET A 1 132 ? -15.973 -3.922 8.855 1.00 94.88 132 MET A CA 1
ATOM 1087 C C . MET A 1 132 ? -14.498 -3.610 8.550 1.00 94.88 132 MET A C 1
ATOM 1089 O O . MET A 1 132 ? -14.150 -3.271 7.413 1.00 94.88 132 MET A O 1
ATOM 1093 N N . LEU A 1 133 ? -13.600 -3.768 9.524 1.00 93.94 133 LEU A N 1
ATOM 1094 C CA . LEU A 1 133 ? -12.157 -3.603 9.339 1.00 93.94 133 LEU A CA 1
ATOM 1095 C C . LEU A 1 133 ? -11.593 -4.642 8.360 1.00 93.94 133 LEU A C 1
ATOM 1097 O O . LEU A 1 133 ? -10.814 -4.307 7.465 1.00 93.94 133 LEU A O 1
ATOM 1101 N N . HIS A 1 134 ? -12.039 -5.894 8.442 1.00 94.56 134 HIS A N 1
ATOM 1102 C CA . HIS A 1 134 ? -11.671 -6.917 7.468 1.00 94.56 134 HIS A CA 1
ATOM 1103 C C . HIS A 1 134 ? -12.208 -6.602 6.067 1.00 94.56 134 HIS A C 1
ATOM 1105 O O . HIS A 1 134 ? -11.472 -6.725 5.087 1.00 94.56 134 HIS A O 1
ATOM 1111 N N . ALA A 1 135 ? -13.452 -6.138 5.943 1.00 94.31 135 ALA A N 1
ATOM 1112 C CA . ALA A 1 135 ? -14.041 -5.745 4.666 1.00 94.31 135 ALA A CA 1
ATOM 1113 C C . ALA A 1 135 ? -13.287 -4.562 4.033 1.00 94.31 135 ALA A C 1
ATOM 1115 O O . ALA A 1 135 ? -12.943 -4.597 2.847 1.00 94.31 135 ALA A O 1
ATOM 1116 N N . THR A 1 136 ? -12.955 -3.536 4.817 1.00 95.19 136 THR A N 1
ATOM 1117 C CA . THR A 1 136 ? -12.156 -2.390 4.349 1.00 95.19 136 THR A CA 1
ATOM 1118 C C . THR A 1 136 ? -10.740 -2.809 3.942 1.00 95.19 136 THR A C 1
ATOM 1120 O O . THR A 1 136 ? -10.286 -2.455 2.853 1.00 95.19 136 THR A O 1
ATOM 1123 N N . SER A 1 137 ? -10.070 -3.654 4.726 1.00 95.00 137 SER A N 1
ATOM 1124 C CA . SER A 1 137 ? -8.749 -4.199 4.382 1.00 95.00 137 SER A CA 1
ATOM 1125 C C . SER A 1 137 ? -8.774 -5.048 3.100 1.00 95.00 137 SER A C 1
ATOM 1127 O O . SER A 1 137 ? -7.914 -4.913 2.219 1.00 95.00 137 SER A O 1
ATOM 1129 N N . ASN A 1 138 ? -9.811 -5.872 2.928 1.00 95.69 138 ASN A N 1
ATOM 1130 C CA . ASN A 1 138 ? -10.001 -6.698 1.737 1.00 95.69 138 ASN A CA 1
ATOM 1131 C C . ASN A 1 138 ? -10.273 -5.849 0.491 1.00 95.69 138 ASN A C 1
ATOM 1133 O O . ASN A 1 138 ? -9.683 -6.091 -0.565 1.00 95.69 138 ASN A O 1
ATOM 1137 N N . THR A 1 139 ? -11.125 -4.826 0.597 1.00 95.50 139 THR A N 1
ATOM 1138 C CA . THR A 1 139 ? -11.393 -3.906 -0.521 1.00 95.50 139 THR A CA 1
ATOM 1139 C C . THR A 1 139 ? -10.154 -3.102 -0.900 1.00 95.50 139 THR A C 1
ATOM 1141 O O . THR A 1 139 ? -9.875 -2.956 -2.090 1.00 95.50 139 THR A O 1
ATOM 1144 N N . TYR A 1 140 ? -9.367 -2.646 0.077 1.00 95.75 140 TYR A N 1
ATOM 1145 C CA . TYR A 1 140 ? -8.079 -2.000 -0.167 1.00 95.75 140 TYR A CA 1
ATOM 1146 C C . TYR A 1 140 ? -7.108 -2.936 -0.901 1.00 95.75 140 TYR A C 1
ATOM 1148 O O . TYR A 1 140 ? -6.548 -2.573 -1.937 1.00 95.75 140 TYR A O 1
ATOM 1156 N N . SER A 1 141 ? -6.968 -4.174 -0.423 1.00 95.69 141 SER A N 1
ATOM 1157 C CA . SER A 1 141 ? -6.114 -5.189 -1.047 1.00 95.69 141 SER A CA 1
ATOM 1158 C C . SER A 1 141 ? -6.551 -5.517 -2.475 1.00 95.69 141 SER A C 1
ATOM 1160 O O . SER A 1 141 ? -5.707 -5.657 -3.362 1.00 95.69 141 SER A O 1
ATOM 1162 N N . ARG A 1 142 ? -7.864 -5.595 -2.729 1.00 96.06 142 ARG A N 1
ATOM 1163 C CA . ARG A 1 142 ? -8.419 -5.802 -4.071 1.00 96.06 142 ARG A CA 1
ATOM 1164 C C . ARG A 1 142 ? -8.092 -4.631 -4.995 1.00 96.06 142 ARG A C 1
ATOM 1166 O O . ARG A 1 142 ? -7.507 -4.857 -6.048 1.00 96.06 142 ARG A O 1
ATOM 1173 N N . LYS A 1 1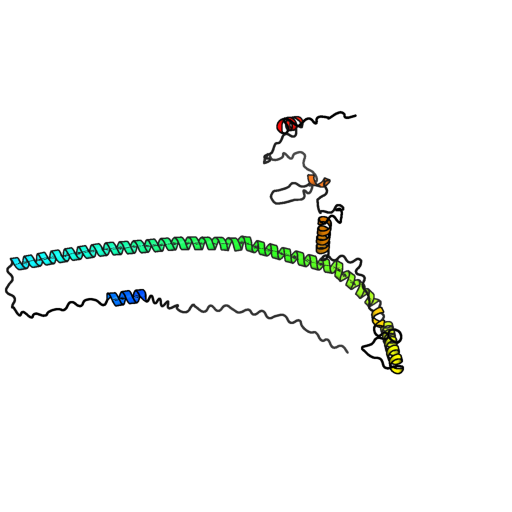43 ? -8.360 -3.393 -4.565 1.00 94.19 143 LYS A N 1
ATOM 1174 C CA . LYS A 1 143 ? -8.024 -2.177 -5.328 1.00 94.19 143 LYS A CA 1
ATOM 1175 C C . LYS A 1 143 ? -6.532 -2.102 -5.647 1.00 94.19 143 LYS A C 1
ATOM 1177 O O . LYS A 1 143 ? -6.160 -1.764 -6.764 1.00 94.19 143 LYS A O 1
ATOM 1182 N N . LYS A 1 144 ? -5.666 -2.458 -4.694 1.00 95.00 144 LYS A N 1
ATOM 1183 C CA . LYS A 1 144 ? -4.213 -2.501 -4.905 1.00 95.00 144 LYS A CA 1
ATOM 1184 C C . LYS A 1 144 ? -3.820 -3.530 -5.968 1.00 95.00 144 LYS A C 1
ATOM 1186 O O . LYS A 1 144 ? -2.985 -3.228 -6.816 1.00 95.00 144 LYS A O 1
ATOM 1191 N N . LYS A 1 145 ? -4.419 -4.727 -5.946 1.00 96.00 145 LYS A N 1
ATOM 1192 C CA . LYS A 1 145 ? -4.191 -5.764 -6.967 1.00 96.00 145 LYS A CA 1
ATOM 1193 C C . LYS A 1 145 ? -4.683 -5.320 -8.344 1.00 96.00 145 LYS A C 1
ATOM 1195 O O . LYS A 1 145 ? -3.945 -5.463 -9.310 1.00 96.00 145 LYS A O 1
ATOM 1200 N N . GLU A 1 146 ? -5.881 -4.750 -8.423 1.00 95.00 146 GLU A N 1
ATOM 1201 C CA . GLU A 1 146 ? -6.445 -4.202 -9.664 1.00 95.00 146 GLU A CA 1
ATOM 1202 C C . GLU A 1 146 ? -5.552 -3.092 -10.233 1.00 95.00 146 GLU A C 1
ATOM 1204 O O . GLU A 1 146 ? -5.228 -3.100 -11.418 1.00 95.00 146 GLU A O 1
ATOM 1209 N N . LEU A 1 147 ? -5.089 -2.174 -9.381 1.00 93.88 147 LEU A N 1
ATOM 1210 C CA . LEU A 1 147 ? -4.182 -1.097 -9.769 1.00 93.88 147 LEU A CA 1
ATOM 1211 C C . LEU A 1 147 ? -2.840 -1.636 -10.270 1.00 93.88 147 LEU A C 1
ATOM 1213 O O . LEU A 1 147 ? -2.337 -1.161 -11.284 1.00 93.88 147 LEU A O 1
ATOM 1217 N N . TYR A 1 148 ? -2.284 -2.644 -9.597 1.00 95.56 148 TYR A N 1
ATOM 1218 C CA . TYR A 1 148 ? -1.058 -3.311 -10.030 1.00 95.56 148 TYR A CA 1
ATOM 1219 C C . TYR A 1 148 ? -1.232 -4.002 -11.386 1.00 95.56 148 TYR A C 1
ATOM 1221 O O . TYR A 1 148 ? -0.400 -3.821 -12.268 1.00 95.56 148 TYR A O 1
ATOM 1229 N N . GLN A 1 149 ? -2.323 -4.746 -11.584 1.00 95.81 149 GLN A N 1
ATOM 1230 C CA . GLN A 1 149 ? -2.625 -5.392 -12.864 1.00 95.81 149 GLN A CA 1
ATOM 1231 C C . GLN A 1 149 ? -2.787 -4.363 -13.980 1.00 95.81 149 GLN A C 1
ATOM 1233 O O . GLN A 1 149 ? -2.227 -4.523 -15.063 1.00 95.81 149 GLN A O 1
ATOM 1238 N N . LYS A 1 150 ? -3.510 -3.276 -13.700 1.00 94.12 150 LYS A N 1
ATOM 1239 C CA . LYS A 1 150 ? -3.696 -2.180 -14.644 1.00 94.12 150 LYS A CA 1
ATOM 1240 C C . LYS A 1 150 ? -2.367 -1.523 -15.007 1.00 94.12 150 LYS A C 1
ATOM 1242 O O . LYS A 1 150 ? -2.083 -1.354 -16.184 1.00 94.12 150 LYS A O 1
ATOM 1247 N N . TRP A 1 151 ? -1.534 -1.211 -14.017 1.00 94.75 151 TRP A N 1
ATOM 1248 C CA . TRP A 1 151 ? -0.205 -0.646 -14.243 1.00 94.75 151 TRP A CA 1
ATOM 1249 C C . TRP A 1 151 ? 0.695 -1.607 -15.028 1.00 94.75 151 TRP A C 1
ATOM 1251 O O . TRP A 1 151 ? 1.362 -1.192 -15.972 1.00 94.75 151 TRP A O 1
ATOM 1261 N N . SER A 1 152 ? 0.664 -2.901 -14.705 1.00 94.69 152 SER A N 1
ATOM 1262 C CA . SER A 1 152 ? 1.420 -3.917 -15.438 1.00 94.69 152 SER A CA 1
ATOM 1263 C C . SER A 1 152 ? 1.035 -3.932 -16.919 1.00 94.69 152 SER A C 1
ATOM 1265 O O . SER A 1 152 ? 1.900 -3.893 -17.787 1.00 94.69 152 SER A O 1
ATOM 1267 N N . ARG A 1 153 ? -0.264 -3.907 -17.216 1.00 93.44 153 ARG A N 1
ATOM 1268 C CA . ARG A 1 153 ? -0.779 -3.953 -18.586 1.00 93.44 153 ARG A CA 1
ATOM 1269 C C . ARG A 1 153 ? -0.584 -2.654 -19.368 1.00 93.44 153 ARG A C 1
ATOM 1271 O O . ARG A 1 153 ? -0.281 -2.677 -20.552 1.00 93.44 153 ARG A O 1
ATOM 1278 N N . GLU A 1 154 ? -0.808 -1.507 -18.734 1.00 92.00 154 GLU A N 1
ATOM 1279 C CA . GLU A 1 154 ? -0.793 -0.207 -19.421 1.00 92.00 154 GLU A CA 1
ATOM 1280 C C . GLU A 1 154 ? 0.607 0.414 -19.488 1.00 92.00 154 GLU A C 1
ATOM 1282 O O . GLU A 1 154 ? 0.878 1.192 -20.402 1.00 92.00 154 GLU A O 1
ATOM 1287 N N . VAL A 1 155 ? 1.497 0.080 -18.544 1.00 93.00 155 VAL A N 1
ATOM 1288 C CA . VAL A 1 155 ? 2.836 0.678 -18.417 1.00 93.00 155 VAL A CA 1
ATOM 1289 C C . VAL A 1 155 ? 3.937 -0.343 -18.657 1.00 93.00 155 VAL A C 1
ATOM 1291 O O . VAL A 1 155 ? 4.795 -0.116 -19.508 1.00 93.00 155 VAL A O 1
ATOM 1294 N N . TYR A 1 156 ? 3.939 -1.455 -17.921 1.00 93.94 156 TYR A N 1
ATOM 1295 C CA . TYR A 1 156 ? 5.051 -2.404 -17.973 1.00 93.94 156 TYR A CA 1
ATOM 1296 C C . TYR A 1 156 ? 5.098 -3.179 -19.292 1.00 93.94 156 TYR A C 1
ATOM 1298 O O . TYR A 1 156 ? 6.141 -3.177 -19.940 1.00 93.94 156 TYR A O 1
ATOM 1306 N N . GLU A 1 157 ? 3.986 -3.786 -19.716 1.00 93.56 157 GLU A N 1
ATOM 1307 C CA . GLU A 1 157 ? 3.906 -4.574 -20.953 1.00 93.56 157 GLU A CA 1
ATOM 1308 C C . GLU A 1 157 ? 4.340 -3.762 -22.186 1.00 93.56 157 GLU A C 1
ATOM 1310 O O . GLU A 1 157 ? 5.250 -4.216 -22.876 1.00 93.56 157 GLU A O 1
ATOM 1315 N N . PRO A 1 158 ? 3.855 -2.526 -22.430 1.00 92.75 158 PRO A N 1
ATOM 1316 C CA . PRO A 1 158 ? 4.285 -1.753 -23.596 1.00 92.75 158 PRO A CA 1
ATOM 1317 C C . PRO A 1 158 ? 5.769 -1.375 -23.576 1.00 92.75 158 PRO A C 1
ATOM 1319 O O . PRO A 1 158 ? 6.401 -1.291 -24.629 1.00 92.75 158 PRO A O 1
ATOM 1322 N N . ILE A 1 159 ? 6.346 -1.119 -22.396 1.00 91.88 159 ILE A N 1
ATOM 1323 C CA . ILE A 1 159 ? 7.786 -0.840 -22.268 1.00 91.88 159 ILE A CA 1
ATOM 1324 C C . ILE A 1 159 ? 8.577 -2.118 -22.525 1.00 91.88 159 ILE A C 1
ATOM 1326 O O . ILE A 1 159 ? 9.564 -2.096 -23.261 1.00 91.88 159 ILE A O 1
ATOM 1330 N N . TYR A 1 160 ? 8.139 -3.225 -21.932 1.00 93.12 160 TYR A N 1
ATOM 1331 C CA . TYR A 1 160 ? 8.782 -4.518 -22.078 1.00 93.12 160 TYR A CA 1
ATOM 1332 C C . TYR A 1 160 ? 8.749 -4.993 -23.530 1.00 93.12 160 TYR A C 1
ATOM 1334 O O . TYR A 1 160 ? 9.791 -5.354 -24.058 1.00 93.12 160 TYR A O 1
ATOM 1342 N N . GLU A 1 161 ? 7.609 -4.899 -24.214 1.00 92.75 161 GLU A N 1
ATOM 1343 C CA . GLU A 1 161 ? 7.470 -5.237 -25.634 1.00 92.75 161 GLU A CA 1
ATOM 1344 C C . GLU A 1 161 ? 8.377 -4.387 -26.528 1.00 92.75 161 GLU A C 1
ATOM 1346 O O . GLU A 1 161 ? 8.987 -4.906 -27.461 1.00 92.75 161 GLU A O 1
ATOM 1351 N N . GLN A 1 162 ? 8.518 -3.086 -26.244 1.00 92.00 162 GLN A N 1
ATOM 1352 C CA . GLN A 1 162 ? 9.450 -2.225 -26.980 1.00 92.00 162 GLN A CA 1
ATOM 1353 C C . GLN A 1 162 ? 10.904 -2.662 -26.784 1.00 92.00 162 GLN A C 1
ATOM 1355 O O . GLN A 1 162 ? 11.674 -2.690 -27.746 1.00 92.00 162 GLN A O 1
ATOM 1360 N N . ILE A 1 163 ? 11.283 -2.994 -25.548 1.00 91.25 163 ILE A N 1
ATOM 1361 C CA . ILE A 1 163 ? 12.634 -3.455 -25.222 1.00 91.25 163 ILE A CA 1
ATOM 1362 C C . ILE A 1 163 ? 12.889 -4.824 -25.850 1.00 91.25 163 ILE A C 1
ATOM 1364 O O . ILE A 1 163 ? 13.915 -5.005 -26.495 1.00 91.25 163 ILE A O 1
ATOM 1368 N N . ASP A 1 164 ? 11.962 -5.767 -25.708 1.00 93.00 164 ASP A N 1
ATOM 1369 C CA . ASP A 1 164 ? 12.079 -7.119 -26.248 1.00 93.00 164 ASP A CA 1
ATOM 1370 C C . ASP A 1 164 ? 12.123 -7.098 -27.777 1.00 93.00 164 ASP A C 1
ATOM 1372 O O . ASP A 1 164 ? 12.999 -7.707 -28.383 1.00 93.00 164 ASP A O 1
ATOM 1376 N N . SER A 1 165 ? 11.267 -6.299 -28.420 1.00 91.38 165 SER A N 1
ATOM 1377 C CA . SER A 1 165 ? 11.353 -6.053 -29.859 1.00 91.38 165 SER A CA 1
ATOM 1378 C C . SER A 1 165 ? 12.727 -5.500 -30.239 1.00 91.38 165 SER A C 1
ATOM 1380 O O . SER A 1 165 ? 13.369 -6.030 -31.143 1.00 91.38 165 SER A O 1
ATOM 1382 N N . HIS A 1 166 ? 13.246 -4.502 -29.520 1.00 89.56 166 HIS A N 1
ATOM 1383 C CA . HIS A 1 166 ? 14.580 -3.969 -29.796 1.00 89.56 166 HIS A CA 1
ATOM 1384 C C . HIS A 1 166 ? 15.687 -5.022 -29.622 1.00 89.56 166 HIS A C 1
ATOM 1386 O O . HIS A 1 166 ? 16.590 -5.094 -30.451 1.00 89.56 166 HIS A O 1
ATOM 1392 N N . LEU A 1 167 ? 15.597 -5.868 -28.594 1.00 88.69 167 LEU A N 1
ATOM 1393 C CA . LEU A 1 167 ? 16.537 -6.963 -28.347 1.00 88.69 167 LEU A CA 1
ATOM 1394 C C . LEU A 1 167 ? 16.478 -8.043 -29.430 1.00 88.69 167 LEU A C 1
ATOM 1396 O O . LEU A 1 167 ? 17.523 -8.542 -29.829 1.00 88.69 167 LEU A O 1
ATOM 1400 N N . ARG A 1 168 ? 15.292 -8.372 -29.949 1.00 90.06 168 ARG A N 1
ATOM 1401 C CA . ARG A 1 168 ? 15.127 -9.348 -31.040 1.00 90.06 168 ARG A CA 1
ATOM 1402 C C . ARG A 1 168 ? 15.721 -8.872 -32.363 1.00 90.06 168 ARG A C 1
ATOM 1404 O O . ARG A 1 168 ? 16.196 -9.692 -33.138 1.00 90.06 168 ARG A O 1
ATOM 1411 N N . HIS A 1 169 ? 15.692 -7.565 -32.623 1.00 87.25 169 HIS A N 1
ATOM 1412 C CA . HIS A 1 169 ? 16.282 -6.976 -33.829 1.00 87.25 169 HIS A CA 1
ATOM 1413 C C . HIS A 1 169 ? 17.793 -6.727 -33.701 1.00 87.25 169 HIS A C 1
ATOM 1415 O O . HIS A 1 169 ? 18.431 -6.355 -34.683 1.00 87.25 169 HIS A O 1
ATOM 1421 N N . LEU A 1 170 ? 18.376 -6.895 -32.508 1.00 86.56 170 LEU A N 1
ATOM 1422 C CA . LEU A 1 170 ? 19.811 -6.737 -32.303 1.00 86.56 170 LEU A CA 1
ATOM 1423 C C . LEU A 1 170 ? 20.545 -8.011 -32.723 1.00 86.56 170 LEU A C 1
ATOM 1425 O O . LEU A 1 170 ? 20.555 -9.005 -31.999 1.00 86.56 170 LEU A O 1
ATOM 1429 N N . ASP A 1 171 ? 21.218 -7.950 -33.871 1.00 90.56 171 ASP A N 1
ATOM 1430 C CA . ASP A 1 171 ? 22.114 -9.016 -34.297 1.00 90.56 171 ASP A CA 1
ATOM 1431 C C . ASP A 1 171 ? 23.405 -9.037 -33.455 1.00 90.56 171 ASP A C 1
ATOM 1433 O O . ASP A 1 171 ? 24.063 -8.016 -33.201 1.00 90.56 171 ASP A O 1
ATOM 1437 N N . ALA A 1 172 ? 23.779 -10.233 -33.005 1.00 89.69 172 ALA A N 1
ATOM 1438 C CA . ALA A 1 172 ? 24.943 -10.446 -32.160 1.00 89.69 172 ALA A CA 1
ATOM 1439 C C . ALA A 1 172 ? 26.252 -10.185 -32.920 1.00 89.69 172 ALA A C 1
ATOM 1441 O O . ALA A 1 172 ? 27.214 -9.669 -32.331 1.00 89.69 172 ALA A O 1
ATOM 1442 N N . GLU A 1 173 ? 26.305 -10.501 -34.219 1.00 92.19 173 GLU A N 1
ATOM 1443 C CA . GLU A 1 173 ? 27.501 -10.253 -35.021 1.00 92.19 173 GLU A CA 1
ATOM 1444 C C . GLU A 1 173 ? 27.717 -8.763 -35.261 1.00 92.19 173 GLU A C 1
ATOM 1446 O O . GLU A 1 173 ? 28.834 -8.266 -35.082 1.00 92.19 173 GLU A O 1
ATOM 1451 N N . GLU A 1 174 ? 26.664 -8.026 -35.613 1.00 88.75 174 GLU A N 1
ATOM 1452 C CA . GLU A 1 174 ? 26.714 -6.568 -35.738 1.00 88.75 174 GLU A CA 1
ATOM 1453 C C . GLU A 1 174 ? 27.147 -5.891 -34.434 1.00 88.75 174 GLU A C 1
ATOM 1455 O O . GLU A 1 174 ? 28.016 -5.008 -34.444 1.00 88.75 174 GLU A O 1
ATOM 1460 N N . LEU A 1 175 ? 26.621 -6.344 -33.291 1.00 90.12 175 LEU A N 1
ATOM 1461 C CA . LEU A 1 175 ? 27.022 -5.837 -31.981 1.00 90.12 175 LEU A CA 1
ATOM 1462 C C . LEU A 1 175 ? 28.510 -6.097 -31.703 1.00 90.12 175 LEU A C 1
ATOM 1464 O O . LEU A 1 175 ? 29.211 -5.215 -31.198 1.00 90.12 175 LEU A O 1
ATOM 1468 N N . SER A 1 176 ? 29.008 -7.286 -32.043 1.00 91.62 176 SER A N 1
ATOM 1469 C CA . SER A 1 176 ? 30.420 -7.651 -31.890 1.00 91.62 176 SER A CA 1
ATOM 1470 C C . SER A 1 176 ? 31.325 -6.811 -32.798 1.00 91.62 176 SER A C 1
ATOM 1472 O O . SER A 1 176 ? 32.298 -6.220 -32.324 1.00 91.62 176 SER A O 1
ATOM 1474 N N . LYS A 1 177 ? 30.964 -6.656 -34.080 1.00 93.00 177 LYS A N 1
ATOM 1475 C CA . LYS A 1 177 ? 31.671 -5.792 -35.043 1.00 93.00 177 LYS A CA 1
ATOM 1476 C C . LYS A 1 177 ? 31.731 -4.349 -34.547 1.00 93.00 177 LYS A C 1
ATOM 1478 O O . LYS A 1 177 ? 32.779 -3.712 -34.620 1.00 93.00 177 LYS A O 1
ATOM 1483 N N . ARG A 1 178 ? 30.634 -3.835 -33.990 1.00 89.69 178 ARG A N 1
ATOM 1484 C CA . ARG A 1 178 ? 30.590 -2.496 -33.395 1.00 89.69 178 ARG A CA 1
ATOM 1485 C C . ARG A 1 178 ? 31.515 -2.370 -32.188 1.00 89.69 178 ARG A C 1
ATOM 1487 O O . ARG A 1 178 ? 32.266 -1.403 -32.112 1.00 89.69 178 ARG A O 1
ATOM 1494 N N . LYS A 1 179 ? 31.463 -3.322 -31.250 1.00 90.62 179 LYS A N 1
ATOM 1495 C CA . LYS A 1 179 ? 32.335 -3.325 -30.065 1.00 90.62 179 LYS A CA 1
ATOM 1496 C C . LYS A 1 179 ? 33.807 -3.319 -30.471 1.00 90.62 179 LYS A C 1
ATOM 1498 O O . LYS A 1 179 ? 34.562 -2.519 -29.932 1.00 90.62 179 LYS A O 1
ATOM 1503 N N . ARG A 1 180 ? 34.176 -4.129 -31.471 1.00 92.69 180 ARG A N 1
ATOM 1504 C CA . ARG A 1 180 ? 35.525 -4.137 -32.058 1.00 92.69 180 ARG A CA 1
ATOM 1505 C C . ARG A 1 180 ? 35.895 -2.775 -32.635 1.00 92.69 180 ARG A C 1
ATOM 1507 O O . ARG A 1 180 ? 36.877 -2.213 -32.192 1.00 92.69 180 ARG A O 1
ATOM 1514 N N . LYS A 1 181 ? 35.053 -2.163 -33.476 1.00 91.81 181 LYS A N 1
ATOM 1515 C CA . LYS A 1 181 ? 35.313 -0.811 -34.017 1.00 91.81 181 LYS A CA 1
ATOM 1516 C C . LYS A 1 181 ? 35.533 0.253 -32.935 1.00 91.81 181 LYS A C 1
ATOM 1518 O O . LYS A 1 181 ? 36.394 1.112 -33.088 1.00 91.81 181 LYS A O 1
ATOM 1523 N N . MET A 1 182 ? 34.749 0.225 -31.855 1.00 89.56 182 MET A N 1
ATOM 1524 C CA . MET A 1 182 ? 34.909 1.174 -30.742 1.00 89.56 182 MET A CA 1
ATOM 1525 C C . MET A 1 182 ? 36.212 0.922 -29.975 1.00 89.56 182 MET A C 1
ATOM 1527 O O . MET A 1 182 ? 36.890 1.870 -29.590 1.00 89.56 182 MET A O 1
ATOM 1531 N N . PHE A 1 183 ? 36.573 -0.348 -29.793 1.00 90.81 183 PHE A N 1
ATOM 1532 C CA . PHE A 1 183 ? 37.827 -0.755 -29.170 1.00 90.81 183 PHE A CA 1
ATOM 1533 C C . PHE A 1 183 ? 39.046 -0.406 -30.036 1.00 90.81 183 PHE A C 1
ATOM 1535 O O . PHE A 1 183 ? 40.011 0.153 -29.530 1.00 90.81 183 PHE A O 1
ATOM 1542 N N . ASP A 1 184 ? 38.974 -0.634 -31.345 1.00 92.44 184 ASP A N 1
ATOM 1543 C CA . ASP A 1 184 ? 40.019 -0.258 -32.299 1.00 92.44 184 ASP A CA 1
ATOM 1544 C C . ASP A 1 184 ? 40.227 1.259 -32.298 1.00 92.44 184 ASP A C 1
ATOM 1546 O O . ASP A 1 184 ? 41.363 1.727 -32.259 1.00 92.44 184 ASP A O 1
ATOM 1550 N N . LYS A 1 185 ? 39.136 2.039 -32.252 1.00 89.44 185 LYS A N 1
ATOM 1551 C CA . LYS A 1 185 ? 39.206 3.500 -32.116 1.00 89.44 185 LYS A CA 1
ATOM 1552 C C . LYS A 1 185 ? 39.900 3.909 -30.814 1.00 89.44 185 LYS A C 1
ATOM 1554 O O . LYS A 1 185 ? 40.754 4.787 -30.838 1.00 89.44 185 LYS A O 1
ATOM 1559 N N . PHE A 1 186 ? 39.572 3.256 -29.700 1.00 89.06 186 PHE A N 1
ATOM 1560 C CA . PHE A 1 186 ? 40.236 3.493 -28.418 1.00 89.06 186 PHE A CA 1
ATOM 1561 C C . PHE A 1 186 ? 41.744 3.209 -28.485 1.00 89.06 186 PHE A C 1
ATOM 1563 O O . PHE A 1 186 ? 42.537 4.039 -28.044 1.00 89.06 186 PHE A O 1
ATOM 1570 N N . LEU A 1 187 ? 42.149 2.079 -29.076 1.00 90.50 187 LEU A N 1
ATOM 1571 C CA . LEU A 1 187 ? 43.561 1.723 -29.240 1.00 90.50 187 LEU A CA 1
ATOM 1572 C C . LEU A 1 187 ? 44.306 2.712 -30.142 1.00 90.50 187 LEU A C 1
ATOM 1574 O O . LEU A 1 187 ? 45.414 3.125 -29.814 1.00 90.50 187 LEU A O 1
ATOM 1578 N N . GLN A 1 188 ? 43.701 3.120 -31.259 1.00 90.00 188 GLN A N 1
ATOM 1579 C CA . GLN A 1 188 ? 44.295 4.100 -32.171 1.00 90.00 188 GLN A CA 1
ATOM 1580 C C . GLN A 1 188 ? 44.515 5.448 -31.483 1.00 90.00 188 GLN A C 1
ATOM 1582 O O . GLN A 1 188 ? 45.603 6.013 -31.589 1.00 90.00 188 GLN A O 1
ATOM 1587 N N . THR A 1 189 ? 43.522 5.943 -30.737 1.00 88.19 189 THR A N 1
ATOM 1588 C CA . THR A 1 189 ? 43.679 7.199 -29.997 1.00 88.19 189 THR A CA 1
ATOM 1589 C C . THR A 1 189 ? 44.709 7.060 -28.876 1.00 88.19 189 THR A C 1
ATOM 1591 O O . THR A 1 189 ? 45.564 7.931 -28.749 1.00 88.19 189 THR A O 1
ATOM 1594 N N . GLY A 1 190 ? 44.691 5.956 -28.121 1.00 86.38 190 GLY A N 1
ATOM 1595 C CA . GLY A 1 190 ? 45.650 5.697 -27.042 1.00 86.38 190 GLY A CA 1
ATOM 1596 C C . GLY A 1 190 ? 47.102 5.561 -27.516 1.00 86.38 190 GLY A C 1
ATOM 1597 O O . GLY A 1 190 ? 48.016 5.975 -26.810 1.00 86.38 190 GLY A O 1
ATOM 1598 N N . ASN A 1 191 ? 47.319 5.035 -28.725 1.00 87.12 191 ASN A N 1
ATOM 1599 C CA . ASN A 1 191 ? 48.648 4.946 -29.334 1.00 87.12 191 ASN A CA 1
ATOM 1600 C C . ASN A 1 191 ? 49.147 6.298 -29.867 1.00 87.12 191 ASN A C 1
ATOM 1602 O O . ASN A 1 191 ? 50.353 6.523 -29.916 1.00 87.12 191 ASN A O 1
ATOM 1606 N N . HIS A 1 192 ? 48.244 7.196 -30.275 1.00 85.50 192 HIS A N 1
ATOM 1607 C CA . HIS A 1 192 ? 48.619 8.526 -30.756 1.00 85.50 192 HIS A CA 1
ATOM 1608 C C . HIS A 1 192 ? 48.843 9.521 -29.604 1.00 85.50 192 HIS A C 1
ATOM 1610 O O . HIS A 1 192 ? 49.717 10.385 -29.705 1.00 85.50 192 HIS A O 1
ATOM 1616 N N . LYS A 1 193 ? 48.061 9.418 -28.520 1.00 82.81 193 LYS A N 1
ATOM 1617 C CA . LYS A 1 193 ? 48.053 10.374 -27.407 1.00 82.81 193 LYS A CA 1
ATOM 1618 C C . LYS A 1 193 ? 47.610 9.708 -26.101 1.00 82.81 193 LYS A C 1
ATOM 1620 O O . LYS A 1 193 ? 46.749 8.834 -26.089 1.00 82.81 193 LYS A O 1
ATOM 1625 N N . LEU A 1 194 ? 48.158 10.173 -24.977 1.00 82.69 194 LEU A N 1
ATOM 1626 C CA . LEU A 1 194 ? 47.729 9.750 -23.641 1.00 82.69 194 LEU A CA 1
ATOM 1627 C C . LEU A 1 194 ? 46.264 10.148 -23.395 1.00 82.69 194 LEU A C 1
ATOM 1629 O O . LEU A 1 194 ? 45.926 11.332 -23.375 1.00 82.69 194 LEU A O 1
ATOM 1633 N N . LEU A 1 195 ? 45.402 9.148 -23.200 1.00 81.94 195 LEU A N 1
ATOM 1634 C CA . LEU A 1 195 ? 43.999 9.330 -22.831 1.00 81.94 195 LEU A CA 1
ATOM 1635 C C . LEU A 1 195 ? 43.870 9.466 -21.310 1.00 81.94 195 LEU A C 1
ATOM 1637 O O . LEU A 1 195 ? 44.248 8.562 -20.563 1.00 81.94 195 LEU A O 1
ATOM 1641 N N . PHE A 1 196 ? 43.287 10.571 -20.849 1.00 82.25 196 PHE A N 1
ATOM 1642 C CA . PHE A 1 196 ? 42.957 10.777 -19.439 1.00 82.25 196 PHE A CA 1
ATOM 1643 C C . PHE A 1 196 ? 41.514 10.345 -19.173 1.00 82.25 196 PHE A C 1
ATOM 1645 O O . PHE A 1 196 ? 40.616 10.635 -19.958 1.00 82.25 196 PHE A O 1
ATOM 1652 N N . ARG A 1 197 ? 41.271 9.652 -18.055 1.00 77.38 197 ARG A N 1
ATOM 1653 C CA . ARG A 1 197 ? 39.925 9.158 -17.704 1.00 77.38 197 ARG A CA 1
ATOM 1654 C C . ARG A 1 197 ? 38.953 10.278 -17.329 1.00 77.38 197 ARG A C 1
ATOM 1656 O O . ARG A 1 197 ? 37.754 10.117 -17.532 1.00 77.38 197 ARG A O 1
ATOM 1663 N N . ASP A 1 198 ? 39.480 11.391 -16.826 1.00 81.19 198 ASP A N 1
ATOM 1664 C CA . ASP A 1 198 ? 38.683 12.437 -16.178 1.00 81.19 198 ASP A CA 1
ATOM 1665 C C . ASP A 1 198 ? 38.400 13.637 -17.099 1.00 81.19 198 ASP A C 1
ATOM 1667 O O . ASP A 1 198 ? 37.579 14.490 -16.770 1.00 81.19 198 ASP A O 1
ATOM 1671 N N . ILE A 1 199 ? 39.045 13.703 -18.271 1.00 78.44 199 ILE A N 1
ATOM 1672 C CA . ILE A 1 199 ? 38.883 14.788 -19.248 1.00 78.44 199 ILE A CA 1
ATOM 1673 C C . ILE A 1 199 ? 38.477 14.178 -20.589 1.00 78.44 199 ILE A C 1
ATOM 1675 O O . ILE A 1 199 ? 39.279 13.528 -21.258 1.00 78.44 199 ILE A O 1
ATOM 1679 N N . VAL A 1 200 ? 37.225 14.400 -20.993 1.00 77.00 200 VAL A N 1
ATOM 1680 C CA . VAL A 1 200 ? 36.708 13.941 -22.288 1.00 77.00 200 VAL A CA 1
ATOM 1681 C C . VAL A 1 200 ? 36.923 15.031 -23.337 1.00 77.00 200 VAL A C 1
ATOM 1683 O O . VAL A 1 200 ? 36.209 16.032 -23.346 1.00 77.00 200 VAL A O 1
ATOM 1686 N N . LEU A 1 201 ? 37.881 14.825 -24.245 1.00 79.12 201 LEU A N 1
ATOM 1687 C CA . LEU A 1 201 ? 38.049 15.664 -25.436 1.00 79.12 201 LEU A CA 1
ATOM 1688 C C . LEU A 1 201 ? 37.184 15.119 -26.579 1.00 79.12 201 LEU A C 1
ATOM 1690 O O . LEU A 1 201 ? 37.571 14.177 -27.272 1.00 79.12 201 LEU A O 1
ATOM 1694 N N . GLN A 1 202 ? 36.005 15.719 -26.767 1.00 74.19 202 GLN A N 1
ATOM 1695 C CA . GLN A 1 202 ? 34.986 15.253 -27.721 1.00 74.19 202 GLN A CA 1
ATOM 1696 C C . GLN A 1 202 ? 35.472 15.209 -29.178 1.00 74.19 202 GLN A C 1
ATOM 1698 O O . GLN A 1 202 ? 35.033 14.336 -29.929 1.00 74.19 202 GLN A O 1
ATOM 1703 N N . ASP A 1 203 ? 36.391 16.100 -29.553 1.00 78.94 203 ASP A N 1
ATOM 1704 C CA . ASP A 1 203 ? 36.918 16.199 -30.919 1.00 78.94 203 ASP A CA 1
ATOM 1705 C C . ASP A 1 203 ? 37.842 15.025 -31.282 1.00 78.94 203 ASP A C 1
ATOM 1707 O O . ASP A 1 203 ? 37.898 14.605 -32.437 1.00 78.94 203 ASP A O 1
ATOM 1711 N N . GLU A 1 204 ? 38.537 14.452 -30.295 1.00 78.44 204 GLU A N 1
ATOM 1712 C CA . GLU A 1 204 ? 39.522 13.383 -30.506 1.00 78.44 204 GLU A CA 1
ATOM 1713 C C . GLU A 1 204 ? 38.916 11.999 -30.232 1.00 78.44 204 GLU A C 1
ATOM 1715 O O . GLU A 1 204 ? 39.013 11.081 -31.054 1.00 78.44 204 GLU A O 1
ATOM 1720 N N . TYR A 1 205 ? 38.259 11.828 -29.081 1.00 82.75 205 TYR A N 1
ATOM 1721 C CA . TYR A 1 205 ? 37.665 10.555 -28.689 1.00 82.75 205 TYR A CA 1
ATOM 1722 C C . TYR A 1 205 ? 36.553 10.734 -27.651 1.00 82.75 205 TYR A C 1
ATOM 1724 O O . TYR A 1 205 ? 36.774 11.210 -26.541 1.00 82.75 205 TYR A O 1
ATOM 1732 N N . ASP A 1 206 ? 35.351 10.274 -28.004 1.00 85.50 206 ASP A N 1
ATOM 1733 C CA . ASP A 1 206 ? 34.184 10.255 -27.123 1.00 85.50 206 ASP A CA 1
ATOM 1734 C C . ASP A 1 206 ? 33.934 8.824 -26.597 1.00 85.50 206 ASP A C 1
ATOM 1736 O O . ASP A 1 206 ? 33.416 7.981 -27.345 1.00 85.50 206 ASP A O 1
ATOM 1740 N N . PRO A 1 207 ? 34.257 8.523 -25.323 1.00 83.06 207 PRO A N 1
ATOM 1741 C CA . PRO A 1 207 ? 33.992 7.215 -24.725 1.00 83.06 207 PRO A CA 1
ATOM 1742 C C . PRO A 1 207 ? 32.489 6.938 -24.564 1.00 83.06 207 PRO A C 1
ATOM 1744 O O . PRO A 1 207 ? 32.081 5.779 -24.479 1.00 83.06 207 PRO A O 1
ATOM 1747 N N . LEU A 1 208 ? 31.645 7.977 -24.560 1.00 84.81 208 LEU A N 1
ATOM 1748 C CA . LEU A 1 208 ? 30.197 7.859 -24.408 1.00 84.81 208 LEU A CA 1
ATOM 1749 C C . LEU A 1 208 ? 29.468 7.716 -25.746 1.00 84.81 208 LEU A C 1
ATOM 1751 O O . LEU A 1 208 ? 28.252 7.518 -25.764 1.00 84.81 208 LEU A O 1
ATOM 1755 N N . ALA A 1 209 ? 30.184 7.709 -26.871 1.00 84.50 209 ALA A N 1
ATOM 1756 C CA . ALA A 1 209 ? 29.587 7.507 -28.186 1.00 84.50 209 ALA A CA 1
ATOM 1757 C C . ALA A 1 209 ? 28.821 6.170 -28.290 1.00 84.50 209 ALA A C 1
ATOM 1759 O O . ALA A 1 209 ? 27.895 6.052 -29.095 1.00 84.50 209 ALA A O 1
ATOM 1760 N N . ALA A 1 210 ? 29.137 5.186 -27.436 1.00 81.38 210 ALA A N 1
ATOM 1761 C CA . ALA A 1 210 ? 28.385 3.939 -27.312 1.00 81.38 210 ALA A CA 1
ATOM 1762 C C . ALA A 1 210 ? 26.938 4.139 -26.806 1.00 81.38 210 ALA A C 1
ATOM 1764 O O . ALA A 1 210 ? 26.046 3.405 -27.230 1.00 81.38 210 ALA A O 1
ATOM 1765 N N . HIS A 1 211 ? 26.673 5.159 -25.978 1.00 84.25 211 HIS A N 1
ATOM 1766 C CA . HIS A 1 211 ? 25.337 5.453 -25.435 1.00 84.25 211 HIS A CA 1
ATOM 1767 C C . HIS A 1 211 ? 24.333 5.890 -26.500 1.00 84.25 211 HIS A C 1
ATOM 1769 O O . HIS A 1 211 ? 23.125 5.743 -26.309 1.00 84.25 211 HIS A O 1
ATOM 1775 N N . LYS A 1 212 ? 24.806 6.395 -27.648 1.00 83.12 212 LYS A N 1
ATOM 1776 C CA . LYS A 1 212 ? 23.944 6.748 -28.790 1.00 83.12 212 LYS A CA 1
ATOM 1777 C C . LYS A 1 212 ? 23.158 5.545 -29.309 1.00 83.12 212 LYS A C 1
ATOM 1779 O O . LYS A 1 212 ? 22.123 5.714 -29.943 1.00 83.12 212 LYS A O 1
ATOM 1784 N N . TYR A 1 213 ? 23.656 4.350 -29.025 1.00 79.50 213 TYR A N 1
ATOM 1785 C CA . TYR A 1 213 ? 23.136 3.095 -29.534 1.00 79.50 213 TYR A CA 1
ATOM 1786 C C . TYR A 1 213 ? 22.424 2.254 -28.484 1.00 79.50 213 TYR A C 1
ATOM 1788 O O . TYR A 1 213 ? 21.948 1.164 -28.790 1.00 79.50 213 TYR A O 1
ATOM 1796 N N . THR A 1 214 ? 22.353 2.753 -27.253 1.00 82.44 214 THR A N 1
ATOM 1797 C CA . THR A 1 214 ? 21.503 2.172 -26.227 1.00 82.44 214 THR A CA 1
ATOM 1798 C C . THR A 1 214 ? 20.050 2.332 -26.660 1.00 82.44 214 THR A C 1
ATOM 1800 O O . THR A 1 214 ? 19.620 3.437 -27.002 1.00 82.44 214 THR A O 1
ATOM 1803 N N . GLY A 1 215 ? 19.298 1.230 -26.647 1.00 78.00 215 GLY A N 1
ATOM 1804 C CA . GLY A 1 215 ? 17.878 1.225 -26.978 1.00 78.00 215 GLY A CA 1
ATOM 1805 C C . GLY A 1 215 ? 17.114 2.237 -26.130 1.00 78.00 215 GLY A C 1
ATOM 1806 O O . GLY A 1 215 ? 17.116 2.165 -24.901 1.00 78.00 215 GLY A O 1
ATOM 1807 N N . LYS A 1 216 ? 16.476 3.203 -26.790 1.00 85.50 216 LYS A N 1
ATOM 1808 C CA . LYS A 1 216 ? 15.588 4.175 -26.147 1.00 85.50 216 LYS A CA 1
ATOM 1809 C C . LYS A 1 216 ? 14.153 3.701 -26.328 1.00 85.50 216 LYS A C 1
ATOM 1811 O O . LYS A 1 216 ? 13.745 3.416 -27.452 1.00 85.50 216 LYS A O 1
ATOM 1816 N N . TYR A 1 217 ? 13.385 3.662 -25.246 1.00 86.31 217 TYR A N 1
ATOM 1817 C CA . TYR A 1 217 ? 11.951 3.386 -25.302 1.00 86.31 217 TYR A CA 1
ATOM 1818 C C . TYR A 1 217 ? 11.158 4.696 -25.385 1.00 86.31 217 TYR A C 1
ATOM 1820 O O . TYR A 1 217 ? 11.613 5.756 -24.945 1.00 86.31 217 TYR A O 1
ATOM 1828 N N . LYS A 1 218 ? 9.965 4.644 -25.981 1.00 86.00 218 LYS A N 1
ATOM 1829 C CA . LYS A 1 218 ? 9.081 5.804 -26.139 1.00 86.00 218 LYS A CA 1
ATOM 1830 C C . LYS A 1 218 ? 7.968 5.738 -25.097 1.00 86.00 218 LYS A C 1
ATOM 1832 O O . LYS A 1 218 ? 7.077 4.901 -25.192 1.00 86.00 218 LYS A O 1
ATOM 1837 N N . ALA A 1 219 ? 7.975 6.683 -24.157 1.00 80.69 219 ALA A N 1
ATOM 1838 C CA . ALA A 1 219 ? 6.958 6.784 -23.105 1.00 80.69 219 ALA A CA 1
ATOM 1839 C C . ALA A 1 219 ? 5.732 7.646 -23.476 1.00 80.69 219 ALA A C 1
ATOM 1841 O O . ALA A 1 219 ? 4.807 7.772 -22.682 1.00 80.69 219 ALA A O 1
ATOM 1842 N N . LYS A 1 220 ? 5.704 8.256 -24.671 1.00 76.88 220 LYS A N 1
ATOM 1843 C CA . LYS A 1 220 ? 4.722 9.300 -25.034 1.00 76.88 220 LYS A CA 1
ATOM 1844 C C . LYS A 1 220 ? 3.256 8.834 -25.007 1.00 76.88 220 LYS A C 1
ATOM 1846 O O . LYS A 1 220 ? 2.380 9.643 -24.735 1.00 76.88 220 LYS A O 1
ATOM 1851 N N . ASN A 1 221 ? 2.996 7.554 -25.275 1.00 80.06 221 ASN A N 1
ATOM 1852 C CA . ASN A 1 221 ? 1.635 7.009 -25.377 1.00 80.06 221 ASN A CA 1
ATOM 1853 C C . ASN A 1 221 ? 1.248 6.123 -24.183 1.00 80.06 221 ASN A C 1
ATOM 1855 O O . ASN A 1 221 ? 0.219 5.454 -24.226 1.00 80.06 221 ASN A O 1
ATOM 1859 N N . ILE A 1 222 ? 2.073 6.092 -23.136 1.00 86.19 222 ILE A N 1
ATOM 1860 C CA . ILE A 1 222 ? 1.849 5.250 -21.964 1.00 86.19 222 ILE A CA 1
ATOM 1861 C C . ILE A 1 222 ? 0.969 6.012 -20.976 1.00 86.19 222 ILE A C 1
ATOM 1863 O O . ILE A 1 222 ? 1.340 7.093 -20.516 1.00 86.19 222 ILE A O 1
ATOM 1867 N N . ARG A 1 223 ? -0.199 5.451 -20.649 1.00 84.38 223 ARG A N 1
ATOM 1868 C CA . ARG A 1 223 ? -1.086 5.996 -19.615 1.00 84.38 223 ARG A CA 1
ATOM 1869 C C . ARG A 1 223 ? -0.718 5.372 -18.279 1.00 84.38 223 ARG A C 1
ATOM 1871 O O . ARG A 1 223 ? -0.902 4.179 -18.085 1.00 84.38 223 ARG A O 1
ATOM 1878 N N . ASP A 1 224 ? -0.191 6.183 -17.369 1.00 87.94 224 ASP A N 1
ATOM 1879 C CA . ASP A 1 224 ? 0.159 5.720 -16.030 1.00 87.94 224 ASP A CA 1
ATOM 1880 C C . ASP A 1 224 ? -1.044 5.886 -15.085 1.00 87.94 224 ASP A C 1
ATOM 1882 O O . ASP A 1 224 ? -1.446 7.021 -14.797 1.00 87.94 224 ASP A O 1
ATOM 1886 N N . PRO A 1 225 ? -1.628 4.791 -14.566 1.00 86.88 225 PRO A N 1
ATOM 1887 C CA . PRO A 1 225 ? -2.771 4.881 -13.668 1.00 86.88 225 PRO A CA 1
ATOM 1888 C C . PRO A 1 225 ? -2.447 5.586 -12.340 1.00 86.88 225 PRO A C 1
ATOM 1890 O O . PRO A 1 225 ? -3.368 6.100 -11.710 1.00 86.88 225 PRO A O 1
ATOM 1893 N N . LEU A 1 226 ? -1.174 5.656 -11.926 1.00 84.69 226 LEU A N 1
ATOM 1894 C CA . LEU A 1 226 ? -0.746 6.371 -10.715 1.00 84.69 226 LEU A CA 1
ATOM 1895 C C . LEU A 1 226 ? -0.677 7.884 -10.929 1.00 84.69 226 LEU A C 1
ATOM 1897 O O . LEU A 1 226 ? -0.881 8.656 -9.993 1.00 84.69 226 LEU A O 1
ATOM 1901 N N . LYS A 1 227 ? -0.422 8.326 -12.164 1.00 86.62 227 LYS A N 1
ATOM 1902 C CA . LYS A 1 227 ? -0.407 9.754 -12.494 1.00 86.62 227 LYS A CA 1
ATOM 1903 C C . LYS A 1 227 ? -1.801 10.335 -12.592 1.00 86.62 227 LYS A C 1
ATOM 1905 O O . LYS A 1 227 ? -1.956 11.504 -12.276 1.00 86.62 227 LYS A O 1
ATOM 1910 N N . LYS A 1 228 ? -2.819 9.529 -12.909 1.00 82.69 228 LYS A N 1
ATOM 1911 C CA . LYS A 1 228 ? -4.206 10.002 -13.024 1.00 82.69 228 LYS A CA 1
ATOM 1912 C C . LYS A 1 228 ? -4.683 10.755 -11.774 1.00 82.69 228 LYS A C 1
ATOM 1914 O O . LYS A 1 228 ? -5.354 11.769 -11.909 1.00 82.69 228 LYS A O 1
ATOM 1919 N N . SER A 1 229 ? -4.336 10.301 -10.565 1.00 80.75 229 SER A N 1
ATOM 1920 C CA . SER A 1 229 ? -4.723 11.004 -9.331 1.00 80.75 229 SER A CA 1
ATOM 1921 C C . SER A 1 229 ? -3.956 12.311 -9.122 1.00 80.75 229 SER A C 1
ATOM 1923 O O . SER A 1 229 ? -4.521 13.275 -8.618 1.00 80.75 229 SER A O 1
ATOM 1925 N N . LEU A 1 230 ? -2.678 12.354 -9.511 1.00 83.81 230 LEU A N 1
ATOM 1926 C CA . LEU A 1 230 ? -1.857 13.566 -9.437 1.00 83.81 230 LEU A CA 1
ATOM 1927 C C . LEU A 1 230 ? -2.287 14.595 -10.485 1.00 83.81 230 LEU A C 1
ATOM 1929 O O . LEU A 1 230 ? -2.351 15.782 -10.190 1.00 83.81 230 LEU A O 1
ATOM 1933 N N . GLU A 1 231 ? -2.604 14.133 -11.692 1.00 85.19 231 GLU A N 1
ATOM 1934 C CA . GLU A 1 231 ? -3.134 14.943 -12.784 1.00 85.19 231 GLU A CA 1
ATOM 1935 C C . GLU A 1 231 ? -4.510 15.496 -12.419 1.00 85.19 231 GLU A C 1
ATOM 1937 O O . GLU A 1 231 ? -4.704 16.699 -12.541 1.00 85.19 231 GLU A O 1
ATOM 1942 N N . ALA A 1 232 ? -5.408 14.677 -11.859 1.00 84.69 232 ALA A N 1
ATOM 1943 C CA . ALA A 1 232 ? -6.704 15.136 -11.361 1.00 84.69 232 ALA A CA 1
ATOM 1944 C C . ALA A 1 232 ? -6.553 16.206 -10.269 1.00 84.69 232 ALA A C 1
ATOM 1946 O O . ALA A 1 232 ? -7.154 17.269 -10.369 1.00 84.69 232 ALA A O 1
ATOM 1947 N N . ALA A 1 233 ? -5.692 15.984 -9.270 1.00 84.00 233 ALA A N 1
ATOM 1948 C CA . ALA A 1 233 ? -5.440 16.976 -8.224 1.00 84.00 233 ALA A CA 1
ATOM 1949 C C . ALA A 1 233 ? -4.819 18.273 -8.782 1.00 84.00 233 ALA A C 1
ATOM 1951 O O . ALA A 1 233 ? -5.158 19.375 -8.349 1.00 84.00 233 ALA A O 1
ATOM 1952 N N . ALA A 1 234 ? -3.916 18.163 -9.759 1.00 85.25 234 ALA A N 1
ATOM 1953 C CA . ALA A 1 234 ? -3.320 19.317 -10.422 1.00 85.25 234 ALA A CA 1
ATOM 1954 C C . ALA A 1 234 ? -4.336 20.077 -11.290 1.00 85.25 234 ALA A C 1
ATOM 1956 O O . ALA A 1 234 ? -4.303 21.306 -11.332 1.00 85.25 234 ALA A O 1
ATOM 1957 N N . GLU A 1 235 ? -5.237 19.375 -11.977 1.00 83.31 235 GLU A N 1
ATOM 1958 C CA . GLU A 1 235 ? -6.346 19.967 -12.728 1.00 83.31 235 GLU A CA 1
ATOM 1959 C C . GLU A 1 235 ? -7.337 20.664 -11.795 1.00 83.31 235 GLU A C 1
ATOM 1961 O O . GLU A 1 235 ? -7.673 21.822 -12.034 1.00 83.31 235 GLU A O 1
ATOM 1966 N N . GLU A 1 236 ? -7.726 20.032 -10.687 1.00 83.12 236 GLU A N 1
ATOM 1967 C CA . GLU A 1 236 ? -8.567 20.646 -9.655 1.00 83.12 236 GLU A CA 1
ATOM 1968 C C . GLU A 1 236 ? -7.928 21.920 -9.089 1.00 83.12 236 GLU A C 1
ATOM 1970 O O . GLU A 1 236 ? -8.599 22.944 -8.967 1.00 83.12 236 GLU A O 1
ATOM 1975 N N . ALA A 1 237 ? -6.619 21.908 -8.821 1.00 84.56 237 ALA A N 1
ATOM 1976 C CA . ALA A 1 237 ? -5.894 23.089 -8.356 1.00 84.56 237 ALA A CA 1
ATOM 1977 C C . ALA A 1 237 ? -5.860 24.221 -9.400 1.00 84.56 237 ALA A C 1
ATOM 1979 O O . ALA A 1 237 ? -5.934 25.395 -9.036 1.00 84.56 237 ALA A O 1
ATOM 1980 N N . LYS A 1 238 ? -5.767 23.894 -10.695 1.00 84.12 238 LYS A N 1
ATOM 1981 C CA . LYS A 1 238 ? -5.829 24.878 -11.792 1.00 84.12 238 LYS A CA 1
ATOM 1982 C C . LYS A 1 238 ? -7.230 25.462 -11.965 1.00 84.12 238 LYS A C 1
ATOM 1984 O O . LYS A 1 238 ? -7.365 26.662 -12.188 1.00 84.12 238 LYS A O 1
ATOM 1989 N N . ILE A 1 239 ? -8.264 24.633 -11.820 1.00 81.12 239 ILE A N 1
ATOM 1990 C CA . ILE A 1 239 ? -9.668 25.063 -11.844 1.00 81.12 239 ILE A CA 1
ATOM 1991 C C . ILE A 1 239 ? -9.957 25.977 -10.647 1.00 81.12 239 ILE A C 1
ATOM 1993 O O . ILE A 1 239 ? -10.543 27.041 -10.822 1.00 81.12 239 ILE A O 1
ATOM 1997 N N . ALA A 1 240 ? -9.489 25.616 -9.448 1.00 81.31 240 ALA A N 1
ATOM 1998 C CA . ALA A 1 240 ? -9.641 26.433 -8.243 1.00 81.31 240 ALA A CA 1
ATOM 1999 C C . ALA A 1 240 ? -8.944 27.801 -8.358 1.00 81.31 240 ALA A C 1
ATOM 2001 O O . ALA A 1 240 ? -9.419 28.784 -7.796 1.00 81.31 240 ALA A O 1
ATOM 2002 N N . LYS A 1 241 ? -7.842 27.879 -9.115 1.00 81.81 241 LYS A N 1
ATOM 2003 C CA . LYS A 1 241 ? -7.136 29.130 -9.437 1.00 81.81 241 LYS A CA 1
ATOM 2004 C C . LYS A 1 241 ? -7.742 29.906 -10.612 1.00 81.81 241 LYS A C 1
ATOM 2006 O O . LYS A 1 241 ? -7.258 30.987 -10.925 1.00 81.81 241 LYS A O 1
ATOM 2011 N N . GLY A 1 242 ? -8.778 29.376 -11.266 1.00 72.12 242 GLY A N 1
ATOM 2012 C CA . GLY A 1 242 ? -9.447 30.022 -12.399 1.00 72.12 242 GLY A CA 1
ATOM 2013 C C . GLY A 1 242 ? -8.639 30.042 -13.702 1.00 72.12 242 GLY A C 1
ATOM 2014 O O . GLY A 1 242 ? -9.050 30.697 -14.654 1.00 72.12 242 GLY A O 1
ATOM 2015 N N . GLU A 1 243 ? -7.513 29.324 -13.780 1.00 66.12 243 GLU A N 1
ATOM 2016 C CA . GLU A 1 243 ? -6.634 29.307 -14.963 1.00 66.12 243 GLU A CA 1
ATOM 2017 C C . GLU A 1 243 ? -7.168 28.416 -16.097 1.00 66.12 243 GLU A C 1
ATOM 2019 O O . GLU A 1 243 ? -6.737 28.537 -17.243 1.00 66.12 243 GLU A O 1
ATOM 2024 N N . VAL A 1 244 ? -8.104 27.509 -15.802 1.00 59.28 244 VAL A N 1
ATOM 2025 C CA . VAL A 1 244 ? -8.679 26.573 -16.776 1.00 59.28 244 VAL A CA 1
ATOM 2026 C C . VAL A 1 244 ? -10.199 26.585 -16.651 1.00 59.28 244 VAL A C 1
ATOM 2028 O O . VAL A 1 244 ? -10.747 26.181 -15.626 1.00 59.28 244 VAL A O 1
ATOM 2031 N N . SER A 1 245 ? -10.902 27.014 -17.706 1.00 54.03 245 SER A N 1
ATOM 2032 C CA . SER A 1 245 ? -12.354 26.840 -17.791 1.00 54.03 245 SER A CA 1
ATOM 2033 C C . SER A 1 245 ? -12.664 25.347 -17.900 1.00 54.03 245 SER A C 1
ATOM 2035 O O . SER A 1 245 ? -12.156 24.676 -18.804 1.00 54.03 245 SER A O 1
ATOM 2037 N N . VAL A 1 246 ? -13.500 24.831 -17.002 1.00 54.94 246 VAL A N 1
ATOM 2038 C CA . VAL A 1 246 ? -13.925 23.429 -16.976 1.00 54.94 246 VAL A CA 1
ATOM 2039 C C . VAL A 1 246 ? -14.600 23.087 -18.306 1.00 54.94 246 VAL A C 1
ATOM 2041 O O . VAL A 1 246 ? -15.764 23.411 -18.524 1.00 54.94 246 VAL A O 1
ATOM 2044 N N . ARG A 1 247 ? -13.889 22.412 -19.214 1.00 52.44 247 ARG A N 1
ATOM 2045 C CA . ARG A 1 247 ? -14.556 21.648 -20.270 1.00 52.44 247 ARG A CA 1
ATOM 2046 C C . ARG A 1 247 ? -15.194 20.444 -19.587 1.00 52.44 247 ARG A C 1
ATOM 2048 O O . ARG A 1 247 ? -14.476 19.547 -19.169 1.00 52.44 247 ARG A O 1
ATOM 2055 N N . ASN A 1 248 ? -16.517 20.504 -19.424 1.00 50.97 248 ASN A N 1
ATOM 2056 C CA . ASN A 1 248 ? -17.447 19.427 -19.066 1.00 50.97 248 ASN A CA 1
ATOM 2057 C C . ASN A 1 248 ? -16.778 18.086 -18.725 1.00 50.97 248 ASN A C 1
ATOM 2059 O O . ASN A 1 248 ? -16.452 17.306 -19.618 1.00 50.97 248 ASN A O 1
ATOM 2063 N N . GLY A 1 249 ? -16.595 17.821 -17.433 1.00 45.50 249 GLY A N 1
ATOM 2064 C CA . GLY A 1 249 ? -15.953 16.587 -16.991 1.00 45.50 249 GLY A CA 1
ATOM 2065 C C . GLY A 1 249 ? -15.909 16.383 -15.483 1.00 45.50 249 GLY A C 1
ATOM 2066 O O . GLY A 1 249 ? -14.987 15.741 -14.997 1.00 45.50 249 GLY A O 1
ATOM 2067 N N . ARG A 1 250 ? -16.890 16.886 -14.719 1.00 48.03 250 ARG A N 1
ATOM 2068 C CA . ARG A 1 250 ? -17.256 16.137 -13.509 1.00 48.03 250 ARG A CA 1
ATOM 2069 C C . ARG A 1 250 ? -17.900 14.846 -14.000 1.00 48.03 250 ARG A C 1
ATOM 2071 O O . ARG A 1 250 ? -18.659 14.880 -14.965 1.00 48.03 250 ARG A O 1
ATOM 2078 N N . GLU A 1 251 ? -17.673 13.737 -13.311 1.00 54.56 251 GLU A N 1
ATOM 2079 C CA . GLU A 1 251 ? -18.467 12.506 -13.443 1.00 54.56 251 GLU A CA 1
ATOM 2080 C C . GLU A 1 251 ? -19.924 12.729 -12.954 1.00 54.56 251 GLU A C 1
ATOM 2082 O O . GLU A 1 251 ? -20.519 11.915 -12.257 1.00 54.56 251 GLU A O 1
ATOM 2087 N N . THR A 1 252 ? -20.515 13.885 -13.262 1.00 51.22 252 THR A N 1
ATOM 2088 C CA . THR A 1 252 ? -21.937 14.156 -13.146 1.00 51.22 252 THR A CA 1
ATOM 2089 C C . THR A 1 252 ? -22.618 13.462 -14.308 1.00 51.22 252 THR A C 1
ATOM 2091 O O . THR A 1 252 ? -22.396 13.800 -15.469 1.00 51.22 252 THR A O 1
ATOM 2094 N N . ILE A 1 253 ? -23.432 12.474 -13.958 1.00 57.97 253 ILE A N 1
ATOM 2095 C CA . ILE A 1 253 ? -24.399 11.811 -14.827 1.00 57.97 253 ILE A CA 1
ATOM 2096 C C . ILE A 1 253 ? -25.099 12.844 -15.712 1.00 57.97 253 ILE A C 1
ATOM 2098 O O . ILE A 1 253 ? -25.519 13.898 -15.222 1.00 57.97 253 ILE A O 1
ATOM 2102 N N . ASP A 1 254 ? -25.189 12.526 -17.004 1.00 59.91 254 ASP A N 1
ATOM 2103 C CA . ASP A 1 254 ? -25.802 13.378 -18.019 1.00 59.91 254 ASP A CA 1
ATOM 2104 C C . ASP A 1 254 ? -27.192 13.836 -17.552 1.00 59.91 254 ASP A C 1
ATOM 2106 O O . ASP A 1 254 ? -27.963 13.034 -17.018 1.00 59.91 254 ASP A O 1
ATOM 2110 N N . ILE A 1 255 ? -27.513 15.120 -17.734 1.00 63.69 255 ILE A N 1
ATOM 2111 C CA . ILE A 1 255 ? -28.743 15.768 -17.241 1.00 63.69 255 ILE A CA 1
ATOM 2112 C C . ILE A 1 255 ? -29.983 14.987 -17.704 1.00 63.69 255 ILE A C 1
ATOM 2114 O O . ILE A 1 255 ? -30.939 14.814 -16.951 1.00 63.69 255 ILE A O 1
ATOM 2118 N N . THR A 1 256 ? -29.924 14.412 -18.906 1.00 71.75 256 THR A N 1
ATOM 2119 C CA . THR A 1 256 ? -30.990 13.582 -19.489 1.00 71.75 256 THR A CA 1
ATOM 2120 C C . THR A 1 256 ? -31.246 12.268 -18.738 1.00 71.75 256 THR A C 1
ATOM 2122 O O . THR A 1 256 ? -32.328 11.689 -18.833 1.00 71.75 256 THR A O 1
ATOM 2125 N N . SER A 1 257 ? -30.273 11.791 -17.964 1.00 67.31 257 SER A N 1
ATOM 2126 C CA . SER A 1 257 ? -30.334 10.528 -17.226 1.00 67.31 257 SER A CA 1
ATOM 2127 C C . SER A 1 257 ? -30.698 10.683 -15.747 1.00 67.31 257 SER A C 1
ATOM 2129 O O . SER A 1 257 ? -30.891 9.676 -15.071 1.00 67.31 257 SER A O 1
ATOM 2131 N N . TRP A 1 258 ? -30.905 11.910 -15.253 1.00 63.56 258 TRP A N 1
ATOM 2132 C CA . TRP A 1 258 ? -31.322 12.163 -13.865 1.00 63.56 258 TRP A CA 1
ATOM 2133 C C . TRP A 1 258 ? -32.691 11.569 -13.512 1.00 63.56 258 TRP A C 1
ATOM 2135 O O . TRP A 1 258 ? -32.868 11.099 -12.395 1.00 63.56 258 TRP A O 1
ATOM 2145 N N . GLY A 1 259 ? -33.626 11.501 -14.465 1.00 63.75 259 GLY A N 1
ATOM 2146 C CA . GLY A 1 259 ? -34.956 10.915 -14.249 1.00 63.75 259 GLY A CA 1
ATOM 2147 C C . GLY A 1 259 ? -35.005 9.381 -14.233 1.00 63.75 259 GLY A C 1
ATOM 2148 O O . GLY A 1 259 ? -36.085 8.821 -14.092 1.00 63.75 259 GLY A O 1
ATOM 2149 N N . ARG A 1 260 ? -33.871 8.687 -14.423 1.00 65.44 260 ARG A N 1
ATOM 2150 C CA . ARG A 1 260 ? -33.802 7.210 -14.463 1.00 65.44 260 ARG A CA 1
ATOM 2151 C C . ARG A 1 260 ? -33.321 6.569 -13.157 1.00 65.44 260 ARG A C 1
ATOM 2153 O O . ARG A 1 260 ? -33.236 5.346 -13.088 1.00 65.44 260 ARG A O 1
ATOM 2160 N N . PHE A 1 261 ? -32.980 7.370 -12.149 1.00 58.28 261 PHE A N 1
ATOM 2161 C CA . PHE A 1 261 ? -32.486 6.887 -10.862 1.00 58.28 261 PHE A CA 1
ATOM 2162 C C . PHE A 1 261 ? -33.465 7.274 -9.757 1.00 58.28 261 PHE A C 1
ATOM 2164 O O . PHE A 1 261 ? -33.686 8.460 -9.529 1.00 58.28 261 PHE A O 1
ATOM 2171 N N . GLU A 1 262 ? -33.993 6.290 -9.037 1.00 56.06 262 GLU A N 1
ATOM 2172 C CA . GLU A 1 262 ? -34.692 6.528 -7.776 1.00 56.06 262 GLU A CA 1
ATOM 2173 C C . GLU A 1 262 ? -33.676 6.479 -6.631 1.00 56.06 262 GLU A C 1
ATOM 2175 O O . GLU A 1 262 ? -32.837 5.578 -6.544 1.00 56.06 262 GLU A O 1
ATOM 2180 N N . SER A 1 263 ? -33.701 7.486 -5.761 1.00 51.09 263 SER A N 1
ATOM 2181 C CA . SER A 1 263 ? -32.869 7.509 -4.562 1.00 51.09 263 SER A CA 1
ATOM 2182 C C . SER A 1 263 ? -33.520 6.653 -3.479 1.00 51.09 263 SER A C 1
ATOM 2184 O O . SER A 1 263 ? -34.402 7.124 -2.765 1.00 51.09 263 SER A O 1
ATOM 2186 N N . THR A 1 264 ? -33.095 5.400 -3.338 1.00 54.78 264 THR A N 1
ATOM 2187 C CA . THR A 1 264 ? -33.481 4.576 -2.185 1.00 54.78 264 THR A CA 1
ATOM 2188 C C . THR A 1 264 ? -32.598 4.920 -0.977 1.00 54.78 264 THR A C 1
ATOM 2190 O O . THR A 1 264 ? -31.429 5.277 -1.129 1.00 54.78 264 THR A O 1
ATOM 2193 N N . THR A 1 265 ? -33.128 4.789 0.242 1.00 49.41 265 THR A N 1
ATOM 2194 C CA . THR A 1 265 ? -32.439 5.122 1.511 1.00 49.41 265 THR A CA 1
ATOM 2195 C C . THR A 1 265 ? -31.138 4.343 1.760 1.00 49.41 265 THR A C 1
ATOM 2197 O O . THR A 1 265 ? -30.317 4.771 2.565 1.00 49.41 265 THR A O 1
ATOM 2200 N N . LEU A 1 266 ? -30.913 3.236 1.043 1.00 46.41 266 LEU A N 1
ATOM 2201 C CA . LEU A 1 266 ? -29.709 2.393 1.114 1.00 46.41 266 LEU A CA 1
ATOM 2202 C C . LEU A 1 266 ? -28.672 2.677 0.009 1.00 46.41 266 LEU A C 1
ATOM 2204 O O . LEU A 1 266 ? -27.673 1.966 -0.098 1.00 46.41 266 LEU A O 1
ATOM 2208 N N . GLY A 1 267 ? -28.876 3.718 -0.800 1.00 45.94 267 GLY A N 1
ATOM 2209 C CA . GLY A 1 267 ? -27.961 4.120 -1.866 1.00 45.94 267 GLY A CA 1
ATOM 2210 C C . GLY A 1 267 ? -28.528 3.930 -3.273 1.00 45.94 267 GLY A C 1
ATOM 2211 O O . GLY A 1 267 ? -29.663 3.507 -3.478 1.00 45.94 267 GLY A O 1
ATOM 2212 N N . ARG A 1 268 ? -27.718 4.318 -4.264 1.00 48.44 268 ARG A N 1
ATOM 2213 C CA . ARG A 1 268 ? -28.138 4.514 -5.656 1.00 48.44 268 ARG A CA 1
ATOM 2214 C C . ARG A 1 268 ? -28.135 3.196 -6.438 1.00 48.44 268 ARG A C 1
ATOM 2216 O O . ARG A 1 268 ? -27.064 2.673 -6.736 1.00 48.44 268 ARG A O 1
ATOM 2223 N N . LEU A 1 269 ? -29.313 2.688 -6.799 1.00 46.84 269 LEU A N 1
ATOM 2224 C CA . LEU A 1 269 ? -29.469 1.537 -7.694 1.00 46.84 269 LEU A CA 1
ATOM 2225 C C . LEU A 1 269 ? -29.830 1.994 -9.113 1.00 46.84 269 LEU A C 1
ATOM 2227 O O . LEU A 1 269 ? -30.696 2.842 -9.315 1.00 46.84 269 LEU A O 1
ATOM 2231 N N . GLU A 1 270 ? -29.158 1.419 -10.111 1.00 43.91 270 GLU A N 1
ATOM 2232 C CA . GLU A 1 270 ? -29.569 1.538 -11.511 1.00 43.91 270 GLU A CA 1
ATOM 2233 C C . GLU A 1 270 ? -30.871 0.763 -11.729 1.00 43.91 270 GLU A C 1
ATOM 2235 O O . GLU A 1 270 ? -30.913 -0.462 -11.571 1.00 43.91 270 GLU A O 1
ATOM 2240 N N . HIS A 1 271 ? -31.926 1.463 -12.146 1.00 49.69 271 HIS A N 1
ATOM 2241 C CA . HIS A 1 271 ? -33.140 0.816 -12.620 1.00 49.69 271 HIS A CA 1
ATOM 2242 C C . HIS A 1 271 ? -32.825 0.144 -13.963 1.00 49.69 271 HIS A C 1
ATOM 2244 O O . HIS A 1 271 ? -32.711 0.801 -14.999 1.00 49.69 271 HIS A O 1
ATOM 2250 N N . LYS A 1 272 ? -32.671 -1.183 -13.976 1.00 44.81 272 LYS A N 1
ATOM 2251 C CA . LYS A 1 272 ? -32.748 -1.931 -15.236 1.00 44.81 272 LYS A CA 1
ATOM 2252 C C . LYS A 1 272 ? -34.208 -1.869 -15.686 1.00 44.81 272 LYS A C 1
ATOM 2254 O O . LYS A 1 272 ? -35.058 -2.351 -14.938 1.00 44.81 272 LYS A O 1
ATOM 2259 N N . PRO A 1 273 ? -34.543 -1.307 -16.861 1.00 42.78 273 PRO A N 1
ATOM 2260 C CA . PRO A 1 273 ? -35.880 -1.478 -17.399 1.00 42.78 273 PRO A CA 1
ATOM 2261 C C . PRO A 1 273 ? -36.028 -2.957 -17.761 1.00 42.78 273 PRO A C 1
ATOM 2263 O O . PRO A 1 273 ? -35.517 -3.420 -18.784 1.00 42.78 273 PRO A O 1
ATOM 2266 N N . THR A 1 274 ? -36.682 -3.729 -16.895 1.00 44.03 274 THR A N 1
ATOM 2267 C CA . THR A 1 274 ? -37.214 -5.027 -17.288 1.00 44.03 274 THR A CA 1
ATOM 2268 C C . THR A 1 274 ? -38.230 -4.755 -18.388 1.00 44.03 274 THR A C 1
ATOM 2270 O O . THR A 1 274 ? -39.171 -3.975 -18.238 1.00 44.03 274 THR A O 1
ATOM 2273 N N . LYS A 1 275 ? -37.973 -5.329 -19.562 1.00 45.97 275 LYS A N 1
ATOM 2274 C CA . LYS A 1 275 ? -38.938 -5.318 -20.656 1.00 45.97 275 LYS A CA 1
ATOM 2275 C C . LYS A 1 275 ? -40.240 -5.954 -20.146 1.00 45.97 275 LYS A C 1
ATOM 2277 O O . LYS A 1 275 ? -40.180 -6.931 -19.407 1.00 45.97 275 LYS A O 1
ATOM 2282 N N . SER A 1 276 ? -41.352 -5.349 -20.571 1.00 47.31 276 SER A N 1
ATOM 2283 C CA . SER A 1 276 ? -42.764 -5.661 -20.292 1.00 47.31 276 SER A CA 1
ATOM 2284 C C . SER A 1 276 ? -43.222 -5.535 -18.836 1.00 47.31 276 SER A C 1
ATOM 2286 O O . SER A 1 276 ? -43.180 -6.488 -18.067 1.00 47.31 276 SER A O 1
ATOM 2288 N N . VAL A 1 277 ? -43.760 -4.358 -18.506 1.00 43.03 277 VAL A N 1
ATOM 2289 C CA . VAL A 1 277 ? -44.730 -4.198 -17.417 1.00 43.03 277 VAL A CA 1
ATOM 2290 C C . VAL A 1 277 ? -46.069 -4.748 -17.912 1.00 43.03 277 VAL A C 1
ATOM 2292 O O . VAL A 1 277 ? -46.618 -4.256 -18.902 1.00 43.03 277 VAL A O 1
ATOM 2295 N N . ASP A 1 278 ? -46.569 -5.786 -17.244 1.00 45.62 278 ASP A N 1
ATOM 2296 C CA . ASP A 1 278 ? -47.919 -6.307 -17.437 1.00 45.62 278 ASP A CA 1
ATOM 2297 C C . ASP A 1 278 ? -48.956 -5.208 -17.185 1.00 45.62 278 ASP A C 1
ATOM 2299 O O . ASP A 1 278 ? -48.920 -4.505 -16.174 1.00 45.62 278 ASP A O 1
ATOM 2303 N N . LYS A 1 279 ? -49.943 -5.100 -18.080 1.00 52.34 279 LYS A N 1
ATOM 2304 C CA . LYS A 1 279 ? -51.035 -4.106 -18.027 1.00 52.34 279 LYS A CA 1
ATOM 2305 C C . LYS A 1 279 ? -51.966 -4.244 -16.806 1.00 52.34 279 LYS A C 1
ATOM 2307 O O . LYS A 1 279 ? -52.918 -3.482 -16.692 1.00 52.34 279 LYS A O 1
ATOM 2312 N N . ASN A 1 280 ? -51.688 -5.181 -15.898 1.00 48.38 280 ASN A N 1
ATOM 2313 C CA . ASN A 1 280 ? -52.486 -5.470 -14.705 1.00 48.38 280 ASN A CA 1
ATOM 2314 C C . ASN A 1 280 ? -51.736 -5.236 -13.382 1.00 48.38 280 ASN A C 1
ATOM 2316 O O . ASN A 1 280 ? -52.198 -5.691 -12.335 1.00 48.38 280 ASN A O 1
ATOM 2320 N N . TYR A 1 281 ? -50.608 -4.518 -13.385 1.00 45.62 281 TYR A N 1
ATOM 2321 C CA . TYR A 1 281 ? -49.968 -4.124 -12.131 1.00 45.62 281 TYR A CA 1
ATOM 2322 C C . TYR A 1 281 ? -50.788 -3.028 -11.435 1.00 45.62 281 TYR A C 1
ATOM 2324 O O . TYR A 1 281 ? -50.788 -1.870 -11.849 1.00 45.62 281 TYR A O 1
ATOM 2332 N N . ARG A 1 282 ? -51.503 -3.398 -10.367 1.00 53.50 282 ARG A N 1
ATOM 2333 C CA . ARG A 1 282 ? -52.021 -2.430 -9.396 1.00 53.50 282 ARG A CA 1
ATOM 2334 C C . ARG A 1 282 ? -50.863 -2.050 -8.468 1.00 53.50 282 ARG A C 1
ATOM 2336 O O . ARG A 1 282 ? -50.387 -2.936 -7.758 1.00 53.50 282 ARG A O 1
ATOM 2343 N N . PRO A 1 283 ? -50.394 -0.790 -8.457 1.00 48.84 283 PRO A N 1
ATOM 2344 C CA . PRO A 1 283 ? -49.388 -0.373 -7.493 1.00 48.84 283 PRO A CA 1
ATOM 2345 C C . PRO A 1 283 ? -49.951 -0.554 -6.081 1.00 48.84 283 PRO A C 1
ATOM 2347 O O . PRO A 1 283 ? -51.070 -0.134 -5.788 1.00 48.84 283 PRO A O 1
ATOM 2350 N N . GLY A 1 284 ? -49.188 -1.237 -5.227 1.00 42.75 284 GLY A N 1
ATOM 2351 C CA . GLY A 1 284 ? -49.512 -1.377 -3.816 1.00 42.75 284 GLY A CA 1
ATOM 2352 C C . GLY A 1 284 ? -49.573 -0.001 -3.163 1.00 42.75 284 GLY A C 1
ATOM 2353 O O . GLY A 1 284 ? -48.608 0.757 -3.202 1.00 42.75 284 GLY A O 1
ATOM 2354 N N . THR A 1 285 ? -50.724 0.310 -2.579 1.00 47.88 285 THR A N 1
ATOM 2355 C CA . THR A 1 285 ? -51.024 1.535 -1.840 1.00 47.88 285 THR A CA 1
ATOM 2356 C C . THR A 1 285 ? -50.275 1.543 -0.506 1.00 47.88 285 THR A C 1
ATOM 2358 O O . THR A 1 285 ? -50.848 1.336 0.557 1.00 47.88 285 THR A O 1
ATOM 2361 N N . LEU A 1 286 ? -48.966 1.750 -0.548 1.00 44.69 286 LEU A N 1
ATOM 2362 C CA . LEU A 1 286 ? -48.190 2.199 0.603 1.00 44.69 286 LEU A CA 1
ATOM 2363 C C . LEU A 1 286 ? -47.633 3.570 0.238 1.00 44.69 286 LEU A C 1
ATOM 2365 O O . LEU A 1 286 ? -46.477 3.722 -0.140 1.00 44.69 286 LEU A O 1
ATOM 2369 N N . GLY A 1 287 ? -48.527 4.561 0.296 1.00 46.44 287 GLY A N 1
ATOM 2370 C CA . GLY A 1 287 ? -48.181 5.971 0.206 1.00 46.44 287 GLY A CA 1
ATOM 2371 C C . GLY A 1 287 ? -47.343 6.359 1.418 1.00 46.44 287 GLY A C 1
ATOM 2372 O O . GLY A 1 287 ? -47.876 6.688 2.473 1.00 46.44 287 GLY A O 1
ATOM 2373 N N . GLN A 1 288 ? -46.026 6.282 1.266 1.00 43.78 288 GLN A N 1
ATOM 2374 C CA . GLN A 1 288 ? -45.063 6.944 2.142 1.00 43.78 288 GLN A CA 1
ATOM 2375 C C . GLN A 1 288 ? -44.428 8.138 1.423 1.00 43.78 288 GLN A C 1
ATOM 2377 O O . GLN A 1 288 ? -43.251 8.424 1.598 1.00 43.78 288 GLN A O 1
ATOM 2382 N N . ASP A 1 289 ? -45.224 8.864 0.642 1.00 44.94 289 ASP A N 1
ATOM 2383 C CA . ASP A 1 289 ? -44.862 10.199 0.189 1.00 44.94 289 ASP A CA 1
ATOM 2384 C C . ASP A 1 289 ? -45.512 11.198 1.148 1.00 44.94 289 ASP A C 1
ATOM 2386 O O . ASP A 1 289 ? -46.705 11.475 1.089 1.00 44.94 289 ASP A O 1
ATOM 2390 N N . HIS A 1 290 ? -44.727 11.753 2.070 1.00 49.44 290 HIS A N 1
ATOM 2391 C CA . HIS A 1 290 ? -45.162 12.844 2.953 1.00 49.44 290 HIS A CA 1
ATOM 2392 C C . HIS A 1 290 ? -45.233 14.211 2.250 1.00 49.44 290 HIS A C 1
ATOM 2394 O O . HIS A 1 290 ? -45.211 15.245 2.911 1.00 49.44 290 HIS A O 1
ATOM 2400 N N . TYR A 1 291 ? -45.348 14.229 0.919 1.00 49.16 291 TYR A N 1
ATOM 2401 C CA . TYR A 1 291 ? -45.488 15.446 0.124 1.00 49.16 291 TYR A CA 1
ATOM 2402 C C . TYR A 1 291 ? -46.386 15.198 -1.097 1.00 49.16 291 TYR A C 1
ATOM 2404 O O . TYR A 1 291 ? -45.930 15.249 -2.239 1.00 49.16 291 TYR A O 1
ATOM 2412 N N . GLU A 1 292 ? -47.683 14.964 -0.873 1.00 52.59 292 GLU A N 1
ATOM 2413 C CA . GLU A 1 292 ? -48.704 15.216 -1.901 1.00 52.59 292 GLU A CA 1
ATOM 2414 C C . GLU A 1 292 ? -48.828 16.732 -2.105 1.00 52.59 292 GLU A C 1
ATOM 2416 O O . GLU A 1 292 ? -49.714 17.397 -1.576 1.00 52.59 292 GLU A O 1
ATOM 2421 N N . ILE A 1 293 ? -47.881 17.308 -2.843 1.00 56.06 293 ILE A N 1
ATOM 2422 C CA . ILE A 1 293 ? -47.999 18.678 -3.334 1.00 56.06 293 ILE A CA 1
ATOM 2423 C C . ILE A 1 293 ? -48.729 18.590 -4.673 1.00 56.06 293 ILE A C 1
ATOM 2425 O O . ILE A 1 293 ? -48.191 18.054 -5.649 1.00 56.06 293 ILE A O 1
ATOM 2429 N N . SER A 1 294 ? -49.960 19.099 -4.715 1.00 54.28 294 SER A N 1
ATOM 2430 C CA . SER A 1 294 ? -50.747 19.222 -5.942 1.00 54.28 294 SER A CA 1
ATOM 2431 C C . SER A 1 294 ? -49.936 19.964 -7.007 1.00 54.28 294 SER A C 1
ATOM 2433 O O . SER A 1 294 ? -49.499 21.093 -6.801 1.00 54.28 294 SER A O 1
ATOM 2435 N N . ARG A 1 295 ? -49.718 19.327 -8.165 1.00 55.78 295 ARG A N 1
ATOM 2436 C CA . ARG A 1 295 ? -48.952 19.896 -9.293 1.00 55.78 295 ARG A CA 1
ATOM 2437 C C . ARG A 1 295 ? -49.770 20.861 -10.157 1.00 55.78 295 ARG A C 1
ATOM 2439 O O . ARG A 1 295 ? -49.305 21.252 -11.227 1.00 55.78 295 ARG A O 1
ATOM 2446 N N . ASP A 1 296 ? -50.965 21.241 -9.708 1.00 60.75 296 ASP A N 1
ATOM 2447 C CA . ASP A 1 296 ? -51.806 22.188 -10.428 1.00 60.75 296 ASP A CA 1
ATOM 2448 C C . ASP A 1 296 ? -51.187 23.594 -10.367 1.00 60.75 296 ASP A C 1
ATOM 2450 O O . ASP A 1 296 ? -51.008 24.158 -9.282 1.00 60.75 296 ASP A O 1
ATOM 2454 N N . PRO A 1 297 ? -50.845 24.191 -11.523 1.00 63.59 297 PRO A N 1
ATOM 2455 C CA . PRO A 1 297 ? -50.063 25.425 -11.579 1.00 63.59 297 PRO A CA 1
ATOM 2456 C C . PRO A 1 297 ? -50.796 26.641 -10.994 1.00 63.59 297 PRO A C 1
ATOM 2458 O O . PRO A 1 297 ? -50.149 27.626 -10.635 1.00 63.59 297 PRO A O 1
ATOM 2461 N N . GLU A 1 298 ? -52.124 26.590 -10.886 1.00 66.00 298 GLU A N 1
ATOM 2462 C CA . GLU A 1 298 ? -52.935 27.642 -10.263 1.00 66.00 298 GLU A CA 1
ATOM 2463 C C . GLU A 1 298 ? -52.913 27.553 -8.730 1.00 66.00 298 GLU A C 1
ATOM 2465 O O . GLU A 1 298 ? -52.719 28.575 -8.071 1.00 66.00 298 GLU A O 1
ATOM 2470 N N . LEU A 1 299 ? -52.982 26.338 -8.173 1.00 64.81 299 LEU A N 1
ATOM 2471 C CA . LEU A 1 299 ? -52.892 26.072 -6.730 1.00 64.81 299 LEU A CA 1
ATOM 2472 C C . LEU A 1 299 ? -51.496 26.382 -6.177 1.00 64.81 299 LEU A C 1
ATOM 2474 O O . LEU A 1 299 ? -51.361 27.037 -5.144 1.00 64.81 299 LEU A O 1
ATOM 2478 N N . VAL A 1 300 ? -50.443 26.013 -6.913 1.00 63.84 300 VAL A N 1
ATOM 2479 C CA . VAL A 1 300 ? -49.057 26.332 -6.533 1.00 63.84 300 VAL A CA 1
ATOM 2480 C C . VAL A 1 300 ? -48.823 27.847 -6.511 1.00 63.84 300 VAL A C 1
ATOM 2482 O O . VAL A 1 300 ? -48.134 28.356 -5.627 1.00 63.84 300 VAL A O 1
ATOM 2485 N N . LYS A 1 301 ? -49.420 28.601 -7.445 1.00 62.91 301 LYS A N 1
ATOM 2486 C CA . LYS A 1 301 ? -49.329 30.070 -7.451 1.00 62.91 301 LYS A CA 1
ATOM 2487 C C . LYS A 1 301 ? -50.072 30.707 -6.277 1.00 62.91 301 LYS A C 1
ATOM 2489 O O . LYS A 1 301 ? -49.560 31.680 -5.726 1.00 62.91 301 LYS A O 1
ATOM 2494 N N . SER A 1 302 ? -51.235 30.179 -5.889 1.00 66.19 302 SER A N 1
ATOM 2495 C CA . SER A 1 302 ? -52.000 30.712 -4.756 1.00 66.19 302 SER A CA 1
ATOM 2496 C C . SER A 1 302 ? -51.394 30.365 -3.397 1.00 66.19 302 SER A C 1
ATOM 2498 O O . SER A 1 302 ? -51.435 31.200 -2.499 1.00 66.19 302 SER A O 1
ATOM 2500 N N . GLU A 1 303 ? -50.813 29.172 -3.241 1.00 62.81 303 GLU A N 1
ATOM 2501 C CA . GLU A 1 303 ? -50.266 28.721 -1.955 1.00 62.81 303 GLU A CA 1
ATOM 2502 C C . GLU A 1 303 ? -48.833 29.208 -1.704 1.00 62.81 303 GLU A C 1
ATOM 2504 O O . GLU A 1 303 ? -48.511 29.595 -0.582 1.00 62.81 303 GLU A O 1
ATOM 2509 N N . PHE A 1 304 ? -47.971 29.247 -2.730 1.00 58.34 304 PHE A N 1
ATOM 2510 C CA . PHE A 1 304 ? -46.549 29.572 -2.540 1.00 58.34 304 PHE A CA 1
ATOM 2511 C C . PHE A 1 304 ? -46.171 31.024 -2.855 1.00 58.34 304 PHE A C 1
ATOM 2513 O O . PHE A 1 304 ? -45.138 31.491 -2.373 1.00 58.34 304 PHE A O 1
ATOM 2520 N N . PHE A 1 305 ? -46.974 31.766 -3.629 1.00 59.88 305 PHE A N 1
ATOM 2521 C CA . PHE A 1 305 ? -46.645 33.146 -4.019 1.00 59.88 305 PHE A CA 1
ATOM 2522 C C . PHE A 1 305 ? -47.808 34.147 -3.854 1.00 59.88 305 PHE A C 1
ATOM 2524 O O . PHE A 1 305 ? -48.152 34.850 -4.814 1.00 59.88 305 PHE A O 1
ATOM 2531 N N . PRO A 1 306 ? -48.388 34.321 -2.648 1.00 52.59 306 PRO A N 1
ATOM 2532 C CA . PRO A 1 306 ? -49.333 35.401 -2.399 1.00 52.59 306 PRO A CA 1
ATOM 2533 C C . PRO A 1 306 ? -48.560 36.724 -2.258 1.00 52.59 306 PRO A C 1
ATOM 2535 O O . PRO A 1 306 ? -48.193 37.141 -1.164 1.00 52.59 306 PRO A O 1
ATOM 2538 N N . GLY A 1 307 ? -48.266 37.384 -3.382 1.00 59.09 307 GLY A N 1
ATOM 2539 C CA . GLY A 1 307 ? -47.687 38.737 -3.390 1.00 59.09 307 GLY A CA 1
ATOM 2540 C C . GLY A 1 307 ? -46.300 38.876 -4.020 1.00 59.09 307 GLY A C 1
ATOM 2541 O O . GLY A 1 307 ? -45.452 39.603 -3.502 1.00 59.09 307 GLY A O 1
ATOM 2542 N N . GLY A 1 308 ? -46.056 38.228 -5.163 1.00 45.59 308 GLY A N 1
ATOM 2543 C CA . GLY A 1 308 ? -44.887 38.538 -5.991 1.00 45.59 308 GLY A CA 1
ATOM 2544 C C . GLY A 1 308 ? -44.856 40.023 -6.390 1.00 45.59 308 GLY A C 1
ATOM 2545 O O . GLY A 1 308 ? -45.807 40.535 -6.983 1.00 45.59 308 GLY A O 1
ATOM 2546 N N . LYS A 1 309 ? -43.764 40.720 -6.043 1.00 45.84 309 LYS A N 1
ATOM 2547 C CA . LYS A 1 309 ? -43.510 42.132 -6.373 1.00 45.84 309 LYS A CA 1
ATOM 2548 C C . LYS A 1 309 ? -43.674 42.375 -7.878 1.00 45.84 309 LYS A C 1
ATOM 2550 O O . LYS A 1 309 ? -42.938 41.806 -8.681 1.00 45.84 309 LYS A O 1
ATOM 2555 N N . LYS A 1 310 ? -44.602 43.260 -8.252 1.00 47.25 310 LYS A N 1
ATOM 2556 C CA . LYS A 1 310 ? -44.677 43.821 -9.607 1.00 47.25 310 LYS A CA 1
ATOM 2557 C C . LYS A 1 310 ? -43.426 44.671 -9.846 1.00 47.25 310 LYS A C 1
ATOM 2559 O O . LYS A 1 310 ? -43.143 45.575 -9.062 1.00 47.25 310 LYS A O 1
ATOM 2564 N N . MET A 1 311 ? -42.683 44.363 -10.905 1.00 38.88 311 MET A N 1
ATOM 2565 C CA . MET A 1 311 ? -41.619 45.227 -11.417 1.00 38.88 311 MET A CA 1
ATOM 2566 C C . MET A 1 311 ? -42.266 46.532 -11.888 1.00 38.88 311 MET A C 1
ATOM 2568 O O . MET A 1 311 ? -43.146 46.510 -12.746 1.00 38.88 311 MET A O 1
ATOM 2572 N N . ILE A 1 312 ? -41.875 47.652 -11.285 1.00 41.62 312 ILE A N 1
ATOM 2573 C CA . ILE A 1 312 ? -42.221 48.985 -11.778 1.00 41.62 312 ILE A CA 1
ATOM 2574 C C . ILE A 1 312 ? -41.277 49.252 -12.951 1.00 41.62 312 ILE A C 1
ATOM 2576 O O . ILE A 1 312 ? -40.063 49.339 -12.763 1.00 41.62 312 ILE A O 1
ATOM 2580 N N . GLU A 1 313 ? -41.825 49.337 -14.160 1.00 43.00 313 GLU A N 1
ATOM 2581 C CA . GLU A 1 313 ? -41.116 49.876 -15.318 1.00 43.00 313 GLU A CA 1
ATOM 2582 C C . GLU A 1 313 ? -40.905 51.377 -15.086 1.00 43.00 313 GLU A C 1
ATOM 2584 O O . GLU A 1 313 ? -41.827 52.181 -15.225 1.00 43.00 313 GLU A O 1
ATOM 2589 N N . ASN A 1 314 ? -39.692 51.762 -14.683 1.00 39.28 314 ASN A N 1
ATOM 2590 C CA . ASN A 1 314 ? -39.312 53.168 -14.638 1.00 39.28 314 ASN A CA 1
ATOM 2591 C C . ASN A 1 314 ? -39.015 53.643 -16.056 1.00 39.28 314 ASN A C 1
ATOM 2593 O O . ASN A 1 314 ? -37.969 53.363 -16.641 1.00 39.28 314 ASN A O 1
ATOM 2597 N N . ASN A 1 315 ? -39.999 54.357 -16.578 1.00 40.44 315 ASN A N 1
ATOM 2598 C CA . ASN A 1 315 ? -39.967 55.092 -17.818 1.00 40.44 315 ASN A CA 1
ATOM 2599 C C . ASN A 1 315 ? -39.209 56.423 -17.614 1.00 40.44 315 ASN A C 1
ATOM 2601 O O . ASN A 1 315 ? -39.436 57.114 -16.624 1.00 40.44 315 ASN A O 1
ATOM 2605 N N . VAL A 1 316 ? -38.403 56.785 -18.617 1.00 40.25 316 VAL A N 1
ATOM 2606 C CA . VAL A 1 316 ? -37.963 58.147 -18.987 1.00 40.25 316 VAL A CA 1
ATOM 2607 C C . VAL A 1 316 ? -36.939 58.866 -18.090 1.00 40.25 316 VAL A C 1
ATOM 2609 O O . VAL A 1 316 ? -37.258 59.342 -17.008 1.00 40.25 316 VAL A O 1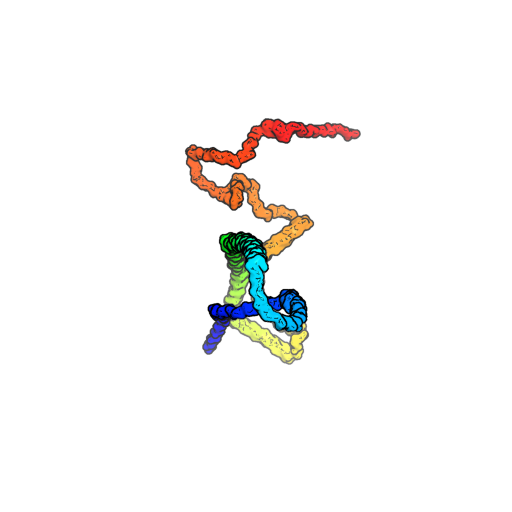
ATOM 2612 N N . PHE A 1 317 ? -35.754 59.116 -18.659 1.00 39.09 317 PHE A N 1
ATOM 2613 C CA . PHE A 1 317 ? -35.168 60.462 -18.693 1.00 39.09 317 PHE A CA 1
ATOM 2614 C C . PHE A 1 317 ? -34.566 60.712 -20.086 1.00 39.09 317 PHE A C 1
ATOM 2616 O O . PHE A 1 317 ? -33.668 59.987 -20.517 1.00 39.09 317 PHE A O 1
ATOM 2623 N N . ASN A 1 318 ? -35.141 61.702 -20.776 1.00 39.81 318 ASN A N 1
ATOM 2624 C CA . ASN A 1 318 ? -34.464 62.535 -21.774 1.00 39.81 318 ASN A CA 1
ATOM 2625 C C . ASN A 1 318 ? -33.568 63.540 -21.050 1.00 39.81 318 ASN A C 1
ATOM 2627 O O . ASN A 1 318 ? -33.981 63.966 -19.943 1.00 39.81 318 ASN A O 1
#

Organism: NCBI:txid1561963

pLDDT: mean 71.65, std 19.7, range [36.44, 96.06]

Radius of gyration: 51.77 Å; chains: 1; bounding box: 102×88×146 Å

Foldseek 3Di:
DDDDDDDDDDDDDDDDDDDDDDDDDDPPPPPPPVVVVCVVVVVVPDDDDPDPDDDDDDDDDPDPPVVVVVVVVVVVVVVVVVVVVVVVVVVVVVVVVVVVVVVVVVVVVVVVVVVVVVVVVVVCCVPPVVVVVVVVVVVVVVVVVVLVVVQCVQPVVLQVVQVVVVVVPDDPVVVVVVVVVLVVLVVVLVVVDPDDPPDDDPVRDDPCPVVVPPRDDDCPRGDRPVCVVVVVVVVVVCVVVVVDDDPDDDPPDDPVCPVQWDQDPVGTDGDDPDPDDDPPDDPPPPPPPPDPDPPPPVVCCVPPPPDDDDDDPDDDDD